Protein AF-A0A132AB07-F1 (afdb_monomer_lite)

InterPro domains:
  IPR001747 Vitellogenin, N-terminal [PF01347] (127-224)
  IPR015816 Vitellinogen, beta-sheet N-terminal [G3DSA:2.30.230.10] (62-225)
  IPR015819 Lipid transport protein, beta-sheet shell [SSF56968] (62-224)
  IPR050733 Vitellogenin/Apolipophorin [PTHR23345] (61-225)

Structure (mmCIF, N/CA/C/O backbone):
data_AF-A0A132AB07-F1
#
_entry.id   AF-A0A132AB07-F1
#
loop_
_atom_site.group_PDB
_atom_site.id
_atom_site.type_symbol
_atom_site.label_atom_id
_atom_site.label_alt_id
_atom_site.label_comp_id
_atom_site.label_asym_id
_atom_site.label_entity_id
_atom_site.label_seq_id
_atom_site.pdbx_PDB_ins_code
_atom_site.Cartn_x
_atom_site.Cartn_y
_atom_site.Cartn_z
_atom_site.occupancy
_atom_site.B_iso_or_equiv
_atom_site.auth_seq_id
_atom_site.auth_comp_id
_atom_site.auth_asym_id
_atom_site.auth_atom_id
_atom_site.pdbx_PDB_model_num
ATOM 1 N N . MET A 1 1 ? 12.323 -1.973 19.656 1.00 22.64 1 MET A N 1
ATOM 2 C CA . MET A 1 1 ? 12.468 -1.991 18.184 1.00 22.64 1 MET A CA 1
ATOM 3 C C . MET A 1 1 ? 11.513 -3.053 17.663 1.00 22.64 1 MET A C 1
ATOM 5 O O . MET A 1 1 ? 11.750 -4.223 17.922 1.00 22.64 1 MET A O 1
ATOM 9 N N . PHE A 1 2 ? 10.390 -2.662 17.060 1.00 22.81 2 PHE A N 1
ATOM 10 C CA . PHE A 1 2 ? 9.360 -3.590 16.581 1.00 22.81 2 PHE A CA 1
ATOM 11 C C . PHE A 1 2 ? 9.013 -3.217 15.139 1.00 22.81 2 PHE A C 1
ATOM 13 O O . PHE A 1 2 ? 8.447 -2.154 14.914 1.00 22.81 2 PHE A O 1
ATOM 20 N N . GLY A 1 3 ? 9.398 -4.074 14.192 1.00 23.81 3 GLY A N 1
ATOM 21 C CA . GLY A 1 3 ? 9.045 -3.947 12.780 1.00 23.81 3 GLY A CA 1
ATOM 22 C C . GLY A 1 3 ? 7.839 -4.822 12.456 1.00 23.81 3 GLY A C 1
ATOM 23 O O . GLY A 1 3 ? 7.819 -6.011 12.790 1.00 23.81 3 GLY A O 1
ATOM 24 N N . LEU A 1 4 ? 6.827 -4.226 11.831 1.00 29.69 4 LEU A N 1
ATOM 25 C CA . LEU A 1 4 ? 5.719 -4.934 11.205 1.00 29.69 4 LEU A CA 1
ATOM 26 C C . LEU A 1 4 ? 6.213 -5.401 9.826 1.00 29.69 4 LEU A C 1
ATOM 28 O O . LEU A 1 4 ? 6.473 -4.574 8.956 1.00 29.69 4 LEU A O 1
ATOM 32 N N . LYS A 1 5 ? 6.396 -6.712 9.637 1.00 26.36 5 LYS A N 1
ATOM 33 C CA . LYS A 1 5 ? 6.704 -7.300 8.325 1.00 26.36 5 LYS A CA 1
ATOM 34 C C . LYS A 1 5 ? 5.383 -7.572 7.613 1.00 26.36 5 LYS A C 1
ATOM 36 O O . LYS A 1 5 ? 4.633 -8.437 8.054 1.00 26.36 5 LYS A O 1
ATOM 41 N N . VAL A 1 6 ? 5.093 -6.834 6.551 1.00 32.22 6 VAL A N 1
ATOM 42 C CA . VAL A 1 6 ? 3.911 -7.034 5.708 1.00 32.22 6 VAL A CA 1
ATOM 43 C C . VAL A 1 6 ? 4.396 -7.381 4.306 1.00 32.22 6 VAL A C 1
ATOM 45 O O . VAL A 1 6 ? 5.259 -6.713 3.764 1.00 32.22 6 VAL A O 1
ATOM 48 N N . LEU A 1 7 ? 3.915 -8.472 3.725 1.00 33.91 7 LEU A N 1
ATOM 49 C CA . LEU A 1 7 ? 4.424 -9.011 2.463 1.00 33.91 7 LEU A CA 1
ATOM 50 C C . LEU A 1 7 ? 3.512 -8.579 1.304 1.00 33.91 7 LEU A C 1
ATOM 52 O O . LEU A 1 7 ? 2.349 -8.970 1.289 1.00 33.91 7 LEU A O 1
ATOM 56 N N . PHE A 1 8 ? 4.025 -7.809 0.337 1.00 33.97 8 PHE A N 1
ATOM 57 C CA . PHE A 1 8 ? 3.335 -7.519 -0.931 1.00 33.97 8 PHE A CA 1
ATOM 58 C C . PHE A 1 8 ? 4.296 -7.636 -2.115 1.00 33.97 8 PHE A C 1
ATOM 60 O O . PHE A 1 8 ? 5.448 -7.220 -2.025 1.00 33.97 8 PHE A O 1
ATOM 67 N N . VAL A 1 9 ? 3.800 -8.192 -3.223 1.00 31.23 9 VAL A N 1
ATOM 68 C CA . VAL A 1 9 ? 4.542 -8.460 -4.468 1.00 31.23 9 VAL A CA 1
ATOM 69 C C . VAL A 1 9 ? 3.889 -7.702 -5.631 1.00 31.23 9 VAL A C 1
ATOM 71 O O . VAL A 1 9 ? 2.671 -7.529 -5.646 1.00 31.23 9 VAL A O 1
ATOM 74 N N . LEU A 1 10 ? 4.700 -7.253 -6.595 1.00 36.25 10 LEU A N 1
ATOM 75 C CA . LEU A 1 10 ? 4.321 -6.542 -7.827 1.00 36.25 10 LEU A CA 1
ATOM 76 C C . LEU A 1 10 ? 4.510 -7.440 -9.085 1.00 36.25 10 LEU A C 1
ATOM 78 O O . LEU A 1 10 ? 5.564 -8.046 -9.234 1.00 36.25 10 LEU A O 1
ATOM 82 N N . PHE A 1 11 ? 3.462 -7.480 -9.934 1.00 30.84 11 PHE A N 1
ATOM 83 C CA . PHE A 1 11 ? 3.249 -7.829 -11.375 1.00 30.84 11 PHE A CA 1
ATOM 84 C C . PHE A 1 11 ? 4.411 -8.225 -12.345 1.00 30.84 11 PHE A C 1
ATOM 86 O O . PHE A 1 11 ? 5.514 -7.713 -12.197 1.00 30.84 11 PHE A O 1
ATOM 93 N N . PRO A 1 12 ? 4.113 -8.843 -13.528 1.00 40.22 12 PRO A N 1
ATOM 94 C CA . PRO A 1 12 ? 3.620 -10.201 -13.817 1.00 40.22 12 PRO A CA 1
ATOM 95 C C . PRO A 1 12 ? 4.685 -11.091 -14.535 1.00 40.22 12 PRO A C 1
ATOM 97 O O . PRO A 1 12 ? 5.703 -10.605 -15.013 1.00 40.22 12 PRO A O 1
ATOM 100 N N . LEU A 1 13 ? 4.392 -12.393 -14.704 1.00 26.64 13 LEU A N 1
ATOM 101 C CA . LEU A 1 13 ? 5.094 -13.357 -15.590 1.00 26.64 13 LEU A CA 1
ATOM 102 C C . LEU A 1 13 ? 6.511 -13.830 -15.189 1.00 26.64 13 LEU A C 1
ATOM 104 O O . LEU A 1 13 ? 7.402 -13.935 -16.021 1.00 26.64 13 LEU A O 1
ATOM 108 N N . ALA A 1 14 ? 6.695 -14.263 -13.947 1.00 23.44 14 ALA A N 1
ATOM 109 C CA . ALA A 1 14 ? 7.571 -15.391 -13.606 1.00 23.44 14 ALA A CA 1
ATOM 110 C C . ALA A 1 14 ? 7.243 -15.840 -12.178 1.00 23.44 14 ALA A C 1
ATOM 112 O O . ALA A 1 14 ? 6.692 -15.062 -11.402 1.00 23.44 14 ALA A O 1
ATOM 113 N N . LEU A 1 15 ? 7.550 -17.090 -11.827 1.00 26.33 15 LEU A N 1
ATOM 114 C CA . LEU A 1 15 ? 7.516 -17.583 -10.447 1.00 26.33 15 LEU A CA 1
ATOM 115 C C . LEU A 1 15 ? 8.505 -16.763 -9.598 1.00 26.33 15 LEU A C 1
ATOM 117 O O . LEU A 1 15 ? 9.675 -17.113 -9.482 1.00 26.33 15 LEU A O 1
ATOM 121 N N . VAL A 1 16 ? 8.032 -15.647 -9.051 1.00 27.64 16 VAL A N 1
ATOM 122 C CA . VAL A 1 16 ? 8.798 -14.725 -8.215 1.00 27.64 16 VAL A CA 1
ATOM 123 C C . VAL A 1 16 ? 8.455 -15.002 -6.756 1.00 27.64 16 VAL A C 1
ATOM 125 O O . VAL A 1 16 ? 7.322 -14.820 -6.316 1.00 27.64 16 VAL A O 1
ATOM 128 N N . SER A 1 17 ? 9.452 -15.472 -6.014 1.00 29.14 17 SER A N 1
ATOM 129 C CA . SER A 1 17 ? 9.466 -15.496 -4.553 1.00 29.14 17 SER A CA 1
ATOM 130 C C . SER A 1 17 ? 10.105 -14.190 -4.095 1.00 29.14 17 SER A C 1
ATOM 132 O O . SER A 1 17 ? 11.229 -13.930 -4.506 1.00 29.14 17 SER A O 1
ATOM 134 N N . SER A 1 18 ? 9.447 -13.391 -3.253 1.00 33.22 18 SER A N 1
ATOM 135 C CA . SER A 1 18 ? 10.041 -12.161 -2.711 1.00 33.22 18 SER A CA 1
ATOM 136 C C . SER A 1 18 ? 9.820 -12.011 -1.204 1.00 33.22 18 SER A C 1
ATOM 138 O O . SER A 1 18 ? 8.840 -12.506 -0.644 1.00 33.22 18 SER A O 1
ATOM 140 N N . GLU A 1 19 ? 10.763 -11.336 -0.543 1.00 31.31 19 GLU A N 1
ATOM 141 C CA . GLU A 1 19 ? 10.770 -11.045 0.891 1.00 31.31 19 GLU A CA 1
ATOM 142 C C . GLU A 1 19 ? 10.367 -9.575 1.173 1.00 31.31 19 GLU A C 1
ATOM 144 O O . GLU A 1 19 ? 11.088 -8.651 0.834 1.00 31.31 19 GLU A O 1
ATOM 149 N N . GLY A 1 20 ? 9.211 -9.382 1.828 1.00 35.38 20 GLY A N 1
ATOM 150 C CA . GLY A 1 20 ? 8.868 -8.347 2.831 1.00 35.38 20 GLY A CA 1
ATOM 151 C C . GLY A 1 20 ? 8.936 -6.833 2.523 1.00 35.38 20 GLY A C 1
ATOM 152 O O . GLY A 1 20 ? 10.008 -6.258 2.414 1.00 35.38 20 GLY A O 1
ATOM 153 N N . LEU A 1 21 ? 7.794 -6.137 2.651 1.00 34.84 21 LEU A N 1
ATOM 154 C CA . LEU A 1 21 ? 7.729 -4.719 3.047 1.00 34.84 21 LEU A CA 1
ATOM 155 C C . LEU A 1 21 ? 7.827 -4.625 4.583 1.00 34.84 21 LEU A C 1
ATOM 157 O O . LEU A 1 21 ? 7.132 -5.329 5.319 1.00 34.84 21 LEU A O 1
ATOM 161 N N . ILE A 1 22 ? 8.686 -3.753 5.108 1.00 39.03 22 ILE A N 1
ATOM 162 C CA . ILE A 1 22 ? 8.812 -3.526 6.555 1.00 39.03 22 ILE A CA 1
ATOM 163 C C . ILE A 1 22 ? 8.253 -2.146 6.872 1.00 39.03 22 ILE A C 1
ATOM 165 O O . ILE A 1 22 ? 8.812 -1.153 6.429 1.00 39.03 22 ILE A O 1
ATOM 169 N N . PHE A 1 23 ? 7.183 -2.084 7.666 1.00 36.34 23 PHE A N 1
ATOM 170 C CA . PHE A 1 23 ? 6.640 -0.832 8.186 1.00 36.34 23 PHE A CA 1
ATOM 171 C C . PHE A 1 23 ? 7.175 -0.602 9.601 1.00 36.34 23 PHE A C 1
ATOM 173 O O . PHE A 1 23 ? 6.776 -1.282 10.554 1.00 36.34 23 PHE A O 1
ATOM 180 N N . ASN A 1 24 ? 8.060 0.382 9.753 1.00 41.12 24 ASN A N 1
ATOM 181 C CA . ASN A 1 24 ? 8.414 0.926 11.062 1.00 41.12 24 ASN A CA 1
ATOM 182 C C . ASN A 1 24 ? 7.556 2.163 11.320 1.00 41.12 24 ASN A C 1
ATOM 184 O O . ASN A 1 24 ? 7.612 3.139 10.576 1.00 41.12 24 ASN A O 1
ATOM 188 N N . HIS A 1 25 ? 6.712 2.098 12.348 1.00 40.03 25 HIS A N 1
ATOM 189 C CA . HIS A 1 25 ? 5.763 3.160 12.652 1.00 40.03 25 HIS A CA 1
ATOM 190 C C . HIS A 1 25 ? 6.377 4.204 13.586 1.00 40.03 25 HIS A C 1
ATOM 192 O O . HIS A 1 25 ? 6.660 3.906 14.750 1.00 40.03 25 HIS A O 1
ATOM 198 N N . HIS A 1 26 ? 6.497 5.444 13.111 1.00 45.44 26 HIS A N 1
ATOM 199 C CA . HIS A 1 26 ? 6.846 6.590 13.944 1.00 45.44 26 HIS A CA 1
ATOM 200 C C . HIS A 1 26 ? 5.741 7.648 13.891 1.00 45.44 26 HIS A C 1
ATOM 202 O O . HIS A 1 26 ? 5.404 8.195 12.841 1.00 45.44 26 HIS A O 1
ATOM 208 N N . LYS A 1 27 ? 5.164 7.945 15.059 1.00 43.84 27 LYS A N 1
ATOM 209 C CA . LYS A 1 27 ? 4.165 9.001 15.220 1.00 43.84 27 LYS A CA 1
ATOM 210 C C . LYS A 1 27 ? 4.882 10.316 15.501 1.00 43.84 27 LYS A C 1
ATOM 212 O O . LYS A 1 27 ? 5.515 10.457 16.545 1.00 43.84 27 LYS A O 1
ATOM 217 N N . ILE A 1 28 ? 4.778 11.273 14.582 1.00 53.84 28 ILE A N 1
ATOM 218 C CA . ILE A 1 28 ? 5.381 12.598 14.732 1.00 53.84 28 ILE A CA 1
ATOM 219 C C . ILE A 1 28 ? 4.256 13.622 14.870 1.00 53.84 28 ILE A C 1
ATOM 221 O O . ILE A 1 28 ? 3.369 13.708 14.023 1.00 53.84 28 ILE A O 1
ATOM 225 N N . ASN A 1 29 ? 4.287 14.398 15.953 1.00 41.66 29 ASN A N 1
ATOM 226 C CA . ASN A 1 29 ? 3.353 15.496 16.165 1.00 41.66 29 ASN A CA 1
ATOM 227 C C . ASN A 1 29 ? 3.966 16.763 15.552 1.00 41.66 29 ASN A C 1
ATOM 229 O O . ASN A 1 29 ? 4.829 17.397 16.157 1.00 41.66 29 ASN A O 1
ATOM 233 N N . GLN A 1 30 ? 3.596 17.079 14.313 1.00 45.16 30 GLN A N 1
ATOM 234 C CA . GLN A 1 30 ? 4.032 18.294 13.626 1.00 45.16 30 GLN A CA 1
ATOM 235 C C . GLN A 1 30 ? 2.809 19.157 13.325 1.00 45.16 30 GLN A C 1
ATOM 237 O O . GLN A 1 30 ? 1.970 18.792 12.507 1.00 45.16 30 GLN A O 1
ATOM 242 N N . ASN A 1 31 ? 2.733 20.319 13.975 1.00 37.41 31 ASN A N 1
ATOM 243 C CA . ASN A 1 31 ? 1.815 21.386 13.592 1.00 37.41 31 ASN A CA 1
ATOM 244 C C . ASN A 1 31 ? 2.322 21.985 12.271 1.00 37.41 31 ASN A C 1
ATOM 246 O O . ASN A 1 31 ? 3.274 22.767 12.281 1.00 37.41 31 ASN A O 1
ATOM 250 N N . GLN A 1 32 ? 1.740 21.588 11.138 1.00 38.59 32 GLN A N 1
ATOM 251 C CA . GLN A 1 32 ? 2.032 22.189 9.833 1.00 38.59 32 GLN A CA 1
ATOM 252 C C . GLN A 1 32 ? 0.925 23.167 9.406 1.00 38.59 32 GLN A C 1
ATOM 254 O O . GLN A 1 32 ? -0.243 22.937 9.720 1.00 38.59 32 GLN A O 1
ATOM 259 N N . PRO A 1 33 ? 1.278 24.254 8.692 1.00 34.41 33 PRO A N 1
ATOM 260 C CA . PRO A 1 33 ? 0.322 25.240 8.209 1.00 34.41 33 PRO A CA 1
ATOM 261 C C . PRO A 1 33 ? -0.541 24.671 7.077 1.00 34.41 33 PRO A C 1
ATOM 263 O O . PRO A 1 33 ? -0.060 23.929 6.219 1.00 34.41 33 PRO A O 1
ATOM 266 N N . GLU A 1 34 ? -1.816 25.055 7.084 1.00 36.47 34 GLU A N 1
ATOM 267 C CA . GLU A 1 34 ? -2.836 24.672 6.110 1.00 36.47 34 GLU A CA 1
ATOM 268 C C . GLU A 1 34 ? -2.405 25.042 4.682 1.00 36.47 34 GLU A C 1
ATOM 270 O O . GLU A 1 34 ? -2.439 26.205 4.270 1.00 36.47 34 GLU A O 1
ATOM 275 N N . ALA A 1 35 ? -2.009 24.044 3.891 1.00 36.44 35 ALA A N 1
ATOM 276 C CA . ALA A 1 35 ? -1.989 24.198 2.446 1.00 36.44 35 ALA A CA 1
ATOM 277 C C . ALA A 1 35 ? -3.442 24.361 1.980 1.00 36.44 35 ALA A C 1
ATOM 279 O O . ALA A 1 35 ? -4.306 23.570 2.356 1.00 36.44 35 ALA A O 1
ATOM 280 N N . ARG A 1 36 ? -3.720 25.391 1.169 1.00 35.28 36 ARG A N 1
ATOM 281 C CA . ARG A 1 36 ? -5.007 25.551 0.479 1.00 35.28 36 ARG A CA 1
ATOM 282 C C . ARG A 1 36 ? -5.207 24.371 -0.468 1.00 35.28 36 ARG A C 1
ATOM 284 O O . ARG A 1 36 ? -4.786 24.400 -1.619 1.00 35.28 36 ARG A O 1
ATOM 291 N N . THR A 1 37 ? -5.840 23.335 0.052 1.00 39.19 37 THR A N 1
ATOM 292 C CA . THR A 1 37 ? -6.334 22.186 -0.688 1.00 39.19 37 THR A CA 1
ATOM 293 C C . THR A 1 37 ? -7.508 22.677 -1.530 1.00 39.19 37 THR A C 1
ATOM 295 O O . THR A 1 37 ? -8.568 23.008 -0.993 1.00 39.19 37 THR A O 1
ATOM 298 N N . GLU A 1 38 ? -7.326 22.786 -2.850 1.00 40.25 38 GLU A N 1
ATOM 299 C CA . GLU A 1 38 ? -8.470 22.776 -3.766 1.00 40.25 38 GLU A CA 1
ATOM 300 C C . GLU A 1 38 ? -9.342 21.584 -3.371 1.00 40.25 38 GLU A C 1
ATOM 302 O O . GLU A 1 38 ? -8.817 20.510 -3.100 1.00 40.25 38 GLU A O 1
ATOM 307 N N . ARG A 1 39 ? -10.645 21.803 -3.184 1.00 39.28 39 ARG A N 1
ATOM 308 C CA . ARG A 1 39 ? -11.551 20.848 -2.533 1.00 39.28 39 ARG A CA 1
ATOM 309 C C . ARG A 1 39 ? -11.623 19.530 -3.317 1.00 39.28 39 ARG A C 1
ATOM 311 O O . ARG A 1 39 ? -12.506 19.350 -4.149 1.00 39.28 39 ARG A O 1
ATOM 318 N N . PHE A 1 40 ? -10.715 18.609 -3.017 1.00 46.41 40 PHE A N 1
ATOM 319 C CA . PHE A 1 40 ? -10.815 17.200 -3.359 1.00 46.41 40 PHE A CA 1
ATOM 320 C C . PHE A 1 40 ? -11.878 16.626 -2.440 1.00 46.41 40 PHE A C 1
ATOM 322 O O . PHE A 1 40 ? -11.729 16.644 -1.223 1.00 46.41 40 PHE A O 1
ATOM 329 N N . ILE A 1 41 ? -13.008 16.252 -3.017 1.00 46.41 41 ILE A N 1
ATOM 330 C CA . ILE A 1 41 ? -14.115 15.696 -2.263 1.00 46.41 41 ILE A CA 1
ATOM 331 C C . ILE A 1 41 ? -14.444 14.351 -2.911 1.00 46.41 41 ILE A C 1
ATOM 333 O O . ILE A 1 41 ? -15.202 14.289 -3.879 1.00 46.41 41 ILE A O 1
ATOM 337 N N . LEU A 1 42 ? -13.904 13.267 -2.354 1.00 54.03 42 LEU A N 1
ATOM 338 C CA . LEU A 1 42 ? -14.372 11.892 -2.551 1.00 54.03 42 LEU A CA 1
ATOM 339 C C . LEU A 1 42 ? -15.654 11.681 -1.704 1.00 54.03 42 LEU A C 1
ATOM 341 O O . LEU A 1 42 ? -15.802 10.697 -0.985 1.00 54.03 42 LEU A O 1
ATOM 345 N N . SER A 1 43 ? -16.620 12.616 -1.724 1.00 44.91 43 SER A N 1
ATOM 346 C CA . SER A 1 43 ? -17.779 12.567 -0.800 1.00 44.91 43 SER A CA 1
ATOM 347 C C . SER A 1 43 ? -18.902 11.641 -1.227 1.00 44.91 43 SER A C 1
ATOM 349 O O . SER A 1 43 ? -19.865 11.486 -0.477 1.00 44.91 43 SER A O 1
ATOM 351 N N . LYS A 1 44 ? -18.853 11.020 -2.408 1.00 49.75 44 LYS A N 1
ATOM 352 C CA . LYS A 1 44 ? -20.022 10.249 -2.851 1.00 49.75 44 LYS A CA 1
ATOM 353 C C . LYS A 1 44 ? -20.210 8.926 -2.109 1.00 49.75 44 LYS A C 1
ATOM 355 O O . LYS A 1 44 ? -21.317 8.397 -2.158 1.00 49.75 44 LYS A O 1
ATOM 360 N N . ARG A 1 45 ? -19.194 8.401 -1.412 1.00 50.50 45 ARG A N 1
ATOM 361 C CA . ARG A 1 45 ? -19.287 7.084 -0.750 1.00 50.50 45 ARG A CA 1
ATOM 362 C C . ARG A 1 45 ? -18.942 7.043 0.733 1.00 50.50 45 ARG A C 1
ATOM 364 O O . ARG A 1 45 ? -19.238 6.034 1.365 1.00 50.50 45 ARG A O 1
ATOM 371 N N . CYS A 1 46 ? -18.420 8.119 1.322 1.00 52.03 46 CYS A N 1
ATOM 372 C CA . CYS A 1 46 ? -18.209 8.155 2.766 1.00 52.03 46 CYS A CA 1
ATOM 373 C C . CYS A 1 46 ? -19.369 8.841 3.486 1.00 52.03 46 CYS A C 1
ATOM 375 O O . CYS A 1 46 ? -19.354 10.042 3.737 1.00 52.03 46 CYS A O 1
ATOM 377 N N . GLN A 1 47 ? -20.406 8.068 3.808 1.00 52.78 47 GLN A N 1
ATOM 378 C CA . GLN A 1 47 ? -21.364 8.503 4.818 1.00 52.78 47 GLN A CA 1
ATOM 379 C C . GLN A 1 47 ? -20.726 8.313 6.197 1.00 52.78 47 GLN A C 1
ATOM 381 O O . GLN A 1 47 ? -20.200 7.231 6.499 1.00 52.78 47 GLN A O 1
ATOM 386 N N . ASN A 1 48 ? -20.773 9.370 7.012 1.00 48.78 48 ASN A N 1
ATOM 387 C CA . ASN A 1 48 ? -20.501 9.300 8.443 1.00 48.78 48 ASN A CA 1
ATOM 388 C C . ASN A 1 48 ? -21.488 8.293 9.034 1.00 48.78 48 ASN A C 1
ATOM 390 O O . ASN A 1 48 ? -22.669 8.590 9.193 1.00 48.78 48 ASN A O 1
ATOM 394 N N . GLY A 1 49 ? -21.018 7.074 9.275 1.00 49.97 49 GLY A N 1
ATOM 395 C CA . GLY A 1 49 ? -21.737 6.171 10.152 1.00 49.97 49 GLY A CA 1
ATOM 396 C C . GLY A 1 49 ? -21.433 6.642 11.560 1.00 49.97 49 GLY A C 1
ATOM 397 O O . GLY A 1 49 ? -20.266 6.637 11.943 1.00 49.97 49 GLY A O 1
ATOM 398 N N . ASP A 1 50 ? -22.452 7.063 12.302 1.00 46.62 50 ASP A N 1
ATOM 399 C CA . ASP A 1 50 ? -22.386 7.151 13.760 1.00 46.62 50 ASP A CA 1
ATOM 400 C C . ASP A 1 50 ? -22.210 5.724 14.304 1.00 46.62 50 ASP A C 1
ATOM 402 O O . ASP A 1 50 ? -23.167 5.070 14.720 1.00 46.62 50 ASP A O 1
ATOM 406 N N . SER A 1 51 ? -20.998 5.174 14.233 1.00 49.22 51 SER A N 1
ATOM 407 C CA . SER A 1 51 ? -20.695 3.883 14.843 1.00 49.22 51 SER A CA 1
ATOM 408 C C . SER A 1 51 ? -20.385 4.120 16.313 1.00 49.22 51 SER A C 1
ATOM 410 O O . SER A 1 51 ? -19.244 4.311 16.728 1.00 49.22 51 SER A O 1
ATOM 412 N N . ASN A 1 52 ? -21.452 4.107 17.101 1.00 44.22 52 ASN A N 1
ATOM 413 C CA . ASN A 1 52 ? -21.441 4.065 18.556 1.00 44.22 52 ASN A CA 1
ATOM 414 C C . ASN A 1 52 ? -21.014 2.669 19.072 1.00 44.22 52 ASN A C 1
ATOM 416 O O . ASN A 1 52 ? -21.607 2.152 20.015 1.00 44.22 52 ASN A O 1
ATOM 420 N N . ASP A 1 53 ? -20.045 2.023 18.413 1.00 46.53 53 ASP A N 1
ATOM 421 C CA . ASP A 1 53 ? -19.722 0.613 18.630 1.00 46.53 53 ASP A CA 1
ATOM 422 C C . ASP A 1 53 ? -18.358 0.452 19.310 1.00 46.53 53 ASP A C 1
ATOM 424 O O . ASP A 1 53 ? -17.290 0.657 18.736 1.00 46.53 53 ASP A O 1
ATOM 428 N N . ASP A 1 54 ? -18.424 0.034 20.572 1.00 46.94 54 ASP A N 1
ATOM 429 C CA . ASP A 1 54 ? -17.326 -0.292 21.493 1.00 46.94 54 ASP A CA 1
ATOM 430 C C . ASP A 1 54 ? -16.546 -1.567 21.076 1.00 46.94 54 ASP A C 1
ATOM 432 O O . ASP A 1 54 ? -15.769 -2.160 21.837 1.00 46.94 54 ASP A O 1
ATOM 436 N N . ALA A 1 55 ? -16.750 -2.039 19.845 1.00 47.78 55 ALA A N 1
ATOM 437 C CA . ALA A 1 55 ? -16.123 -3.227 19.296 1.00 47.78 55 ALA A CA 1
ATOM 438 C C . ALA A 1 55 ? -14.685 -2.910 18.869 1.00 47.78 55 ALA A C 1
ATOM 440 O O . ALA A 1 55 ? -14.439 -2.647 17.703 1.00 47.78 55 ALA A O 1
ATOM 441 N N . ARG A 1 56 ? -13.741 -2.938 19.826 1.00 54.75 56 ARG A N 1
ATOM 442 C CA . ARG A 1 56 ? -12.261 -2.874 19.687 1.00 54.75 56 ARG A CA 1
ATOM 443 C C . ARG A 1 56 ? -11.721 -2.955 18.250 1.00 54.75 56 ARG A C 1
ATOM 445 O O . ARG A 1 56 ? -11.146 -3.969 17.867 1.00 54.75 56 ARG A O 1
ATOM 452 N N . GLU A 1 57 ? -11.858 -1.897 17.469 1.00 59.12 57 GLU A N 1
ATOM 453 C CA . GLU A 1 57 ? -11.516 -1.918 16.049 1.00 59.12 57 GLU A CA 1
ATOM 454 C C . GLU A 1 57 ? -10.030 -2.244 15.830 1.00 59.12 57 GLU A C 1
ATOM 456 O O . GLU A 1 57 ? -9.144 -1.625 16.420 1.00 59.12 57 GLU A O 1
ATOM 461 N N . ARG A 1 58 ? -9.751 -3.259 15.001 1.00 71.31 58 ARG A N 1
ATOM 462 C CA . ARG A 1 58 ? -8.396 -3.782 14.730 1.00 71.31 58 ARG A CA 1
ATOM 463 C C . ARG A 1 58 ? -7.924 -3.420 13.324 1.00 71.31 58 ARG A C 1
ATOM 465 O O . ARG A 1 58 ? -7.473 -4.281 12.576 1.00 71.31 58 ARG A O 1
ATOM 472 N N . TYR A 1 59 ? -8.033 -2.146 12.978 1.00 77.06 59 TYR A N 1
ATOM 473 C CA . TYR A 1 59 ? -7.520 -1.590 11.729 1.00 77.06 59 TYR A CA 1
ATOM 474 C C . TYR A 1 59 ? -6.746 -0.293 12.001 1.00 77.06 59 TYR A C 1
ATOM 476 O O . TYR A 1 59 ? -6.795 0.266 13.100 1.00 77.06 59 TYR A O 1
ATOM 484 N N . ILE A 1 60 ? -5.987 0.187 11.011 1.00 81.75 60 ILE A N 1
ATOM 485 C CA . ILE A 1 60 ? -5.202 1.420 11.159 1.00 81.75 60 ILE A CA 1
ATOM 486 C C . ILE A 1 60 ? -6.168 2.603 11.211 1.00 81.75 60 ILE A C 1
ATOM 488 O O . ILE A 1 60 ? -6.878 2.845 10.242 1.00 81.75 60 ILE A O 1
ATOM 492 N N . ARG A 1 61 ? -6.195 3.349 12.319 1.00 84.88 61 ARG A N 1
ATOM 493 C CA . ARG A 1 61 ? -7.002 4.569 12.445 1.00 84.88 61 ARG A CA 1
ATOM 494 C C . ARG A 1 61 ? -6.156 5.810 12.179 1.00 84.88 61 ARG A C 1
ATOM 496 O O . ARG A 1 61 ? -5.143 6.055 12.843 1.00 84.88 61 ARG A O 1
ATOM 503 N N . PHE A 1 62 ? -6.631 6.619 11.244 1.00 87.56 62 PHE A N 1
ATOM 504 C CA . PHE A 1 62 ? -6.038 7.889 10.864 1.00 87.56 62 PHE A CA 1
ATOM 505 C C . PHE A 1 62 ? -6.785 9.035 11.550 1.00 87.56 62 PHE A C 1
ATOM 507 O O . PHE A 1 62 ? -7.991 9.180 11.400 1.00 87.56 62 PHE A O 1
ATOM 514 N N . SER A 1 63 ? -6.074 9.843 12.334 1.00 87.94 63 SER A N 1
ATOM 515 C CA . SER A 1 63 ? -6.648 10.993 13.042 1.00 87.94 63 SER A CA 1
ATOM 516 C C . SER A 1 63 ? -6.213 12.298 12.385 1.00 87.94 63 SER A C 1
ATOM 518 O O . SER A 1 63 ? -5.034 12.463 12.080 1.00 87.94 63 SER A O 1
ATOM 520 N N . SER A 1 64 ? -7.149 13.234 12.211 1.00 86.31 64 SER A N 1
ATOM 521 C CA . SER A 1 64 ? -6.965 14.496 11.467 1.00 86.31 64 SER A CA 1
ATOM 522 C C . SER A 1 64 ? -5.796 15.368 11.937 1.00 86.31 64 SER A C 1
ATOM 524 O O . SER A 1 64 ? -5.327 16.215 11.190 1.00 86.31 64 SER A O 1
ATOM 526 N N . ASN A 1 65 ? -5.304 15.157 13.160 1.00 88.25 65 ASN A N 1
ATOM 527 C CA . ASN A 1 65 ? -4.266 15.986 13.777 1.00 88.25 65 ASN A CA 1
ATOM 528 C C . ASN A 1 65 ? -2.877 15.331 13.757 1.00 88.25 65 ASN A C 1
ATOM 530 O O . ASN A 1 65 ? -1.976 15.787 14.455 1.00 88.25 65 ASN A O 1
ATOM 534 N N . HIS A 1 66 ? -2.698 14.236 13.015 1.00 89.69 66 HIS A N 1
ATOM 535 C CA . HIS A 1 66 ? -1.427 13.521 12.970 1.00 89.69 66 HIS A CA 1
ATOM 536 C C . HIS A 1 66 ? -0.998 13.238 11.540 1.00 89.69 66 HIS A C 1
ATOM 538 O O . HIS A 1 66 ? -1.798 12.833 10.702 1.00 89.69 66 HIS A O 1
ATOM 544 N N . THR A 1 67 ? 0.302 13.381 11.297 1.00 93.31 67 THR A N 1
ATOM 545 C CA . THR A 1 67 ? 0.950 12.786 10.131 1.00 93.31 67 THR A CA 1
ATOM 546 C C . THR A 1 67 ? 1.659 11.518 10.572 1.00 93.31 67 THR A C 1
ATOM 548 O O . THR A 1 67 ? 2.365 11.489 11.584 1.00 93.31 67 THR A O 1
ATOM 551 N N . TYR A 1 68 ? 1.451 10.457 9.810 1.00 92.69 68 TYR A N 1
ATOM 552 C CA . TYR A 1 68 ? 2.023 9.151 10.069 1.00 92.69 68 TYR A CA 1
ATOM 553 C C . TYR A 1 68 ? 3.165 8.928 9.090 1.00 92.69 68 TYR A C 1
ATOM 555 O O . TYR A 1 68 ? 2.982 9.092 7.886 1.00 92.69 68 TYR A O 1
ATOM 563 N N . VAL A 1 69 ? 4.343 8.588 9.605 1.00 93.62 69 VAL A N 1
ATOM 564 C CA . VAL A 1 69 ? 5.532 8.358 8.785 1.00 93.62 69 VAL A CA 1
ATOM 565 C C . VAL A 1 69 ? 5.945 6.905 8.938 1.00 93.62 69 VAL A C 1
ATOM 567 O O . VAL A 1 69 ? 6.083 6.407 10.059 1.00 93.62 69 VAL A O 1
ATOM 570 N N . TYR A 1 70 ? 6.115 6.240 7.802 1.00 90.38 70 TYR A N 1
ATOM 571 C CA . TYR A 1 70 ? 6.569 4.864 7.729 1.00 90.38 70 TYR A CA 1
ATOM 572 C C . TYR A 1 70 ? 7.815 4.795 6.869 1.00 90.38 70 TYR A C 1
ATOM 574 O O . TYR A 1 70 ? 7.804 5.278 5.736 1.00 90.38 70 TYR A O 1
ATOM 582 N N . ASP A 1 71 ? 8.862 4.161 7.382 1.00 90.31 71 ASP A N 1
ATOM 583 C CA . ASP A 1 71 ? 9.945 3.708 6.516 1.00 90.31 71 ASP A CA 1
ATOM 584 C C . ASP A 1 71 ? 9.392 2.603 5.613 1.00 90.31 71 ASP A C 1
ATOM 586 O O . ASP A 1 71 ? 8.656 1.730 6.082 1.00 90.31 71 ASP A O 1
ATOM 590 N N . VAL A 1 72 ? 9.700 2.676 4.322 1.00 89.12 72 VAL A N 1
ATOM 591 C CA . VAL A 1 72 ? 9.262 1.704 3.321 1.00 89.12 72 VAL A CA 1
ATOM 592 C C . VAL A 1 72 ? 10.450 1.234 2.499 1.00 89.12 72 VAL A C 1
ATOM 594 O O . VAL A 1 72 ? 11.306 2.028 2.109 1.00 89.12 72 VAL A O 1
ATOM 597 N N . GLN A 1 73 ? 10.461 -0.064 2.220 1.00 90.12 73 GLN A N 1
ATOM 598 C CA . GLN A 1 73 ? 11.358 -0.708 1.274 1.00 90.12 73 GLN A CA 1
ATOM 599 C C . GLN A 1 73 ? 10.502 -1.510 0.300 1.00 90.12 73 GLN A C 1
ATOM 601 O O . GLN A 1 73 ? 9.719 -2.360 0.718 1.00 90.12 73 GLN A O 1
ATOM 606 N N . ILE A 1 74 ? 10.628 -1.213 -0.988 1.00 86.69 74 ILE A N 1
ATOM 607 C CA . ILE A 1 74 ? 9.930 -1.902 -2.071 1.00 86.69 74 ILE A CA 1
ATOM 608 C C . ILE A 1 74 ? 11.001 -2.491 -2.969 1.00 86.69 74 ILE A C 1
ATOM 610 O O . ILE A 1 74 ? 11.731 -1.745 -3.613 1.00 86.69 74 ILE A O 1
ATOM 614 N N . SER A 1 75 ? 11.095 -3.812 -3.014 1.00 85.38 75 SER A N 1
ATOM 615 C CA . SER A 1 75 ? 12.002 -4.521 -3.908 1.00 85.38 75 SER A CA 1
ATOM 616 C C . SER A 1 75 ? 11.220 -5.336 -4.932 1.00 85.38 75 SER A C 1
ATOM 618 O O . SER A 1 75 ? 10.114 -5.822 -4.682 1.00 85.38 75 SER A O 1
ATOM 620 N N . ASN A 1 76 ? 11.802 -5.471 -6.117 1.00 78.25 76 ASN A N 1
ATOM 621 C CA . ASN A 1 76 ? 11.383 -6.435 -7.116 1.00 78.25 76 ASN A CA 1
ATOM 622 C C . ASN A 1 76 ? 12.571 -7.337 -7.442 1.00 78.25 76 ASN A C 1
ATOM 624 O O . ASN A 1 76 ? 13.651 -6.857 -7.793 1.00 78.25 76 ASN A O 1
ATOM 628 N N . GLU A 1 77 ? 12.353 -8.637 -7.305 1.00 79.12 77 GLU A N 1
ATOM 629 C CA . GLU A 1 77 ? 13.345 -9.674 -7.557 1.00 79.12 77 GLU A CA 1
ATOM 630 C C . GLU A 1 77 ? 12.792 -10.617 -8.614 1.00 79.12 77 GLU A C 1
ATOM 632 O O . GLU A 1 77 ? 11.619 -10.982 -8.577 1.00 79.12 77 GLU A O 1
ATOM 637 N N . VAL A 1 78 ? 13.626 -11.011 -9.567 1.00 74.19 78 VAL A N 1
ATOM 638 C CA . VAL A 1 78 ? 13.289 -12.021 -10.561 1.00 74.19 78 VAL A CA 1
ATOM 639 C C . VAL A 1 78 ? 14.202 -13.213 -10.351 1.00 74.19 78 VAL A C 1
ATOM 641 O O . VAL A 1 78 ? 15.422 -13.115 -10.463 1.00 74.19 78 VAL A O 1
ATOM 644 N N . SER A 1 79 ? 13.581 -14.354 -10.063 1.00 76.94 79 SER A N 1
ATOM 645 C CA . SER A 1 79 ? 14.254 -15.642 -9.961 1.00 76.94 79 SER A CA 1
ATOM 646 C C . SER A 1 79 ? 13.884 -16.509 -11.159 1.00 76.94 79 SER A C 1
ATOM 648 O O . SER A 1 79 ? 12.709 -16.783 -11.401 1.00 76.94 79 SER A O 1
ATOM 650 N N . ALA A 1 80 ? 14.881 -16.989 -11.896 1.00 75.94 80 ALA A N 1
ATOM 651 C CA . ALA A 1 80 ? 14.696 -17.940 -12.986 1.00 75.94 80 ALA A CA 1
ATOM 652 C C . ALA A 1 80 ? 15.503 -19.215 -12.731 1.00 75.94 80 ALA A C 1
ATOM 654 O O . ALA A 1 80 ? 16.695 -19.166 -12.422 1.00 75.94 80 ALA A O 1
ATOM 655 N N . ILE A 1 81 ? 14.862 -20.375 -12.897 1.00 77.81 81 ILE A N 1
ATOM 656 C CA . ILE A 1 81 ? 15.546 -21.672 -12.904 1.00 77.81 81 ILE A CA 1
ATOM 657 C C . ILE A 1 81 ? 15.777 -22.066 -14.360 1.00 77.81 81 ILE A C 1
ATOM 659 O O . ILE A 1 81 ? 14.845 -22.406 -15.087 1.00 77.81 81 ILE A O 1
ATOM 663 N N . LEU A 1 82 ? 17.034 -22.031 -14.790 1.00 77.69 82 LEU A N 1
ATOM 664 C CA . LEU A 1 82 ? 17.443 -22.543 -16.088 1.00 77.69 82 LEU A CA 1
ATOM 665 C C . LEU A 1 82 ? 17.757 -24.030 -15.956 1.00 77.69 82 LEU A C 1
ATOM 667 O O . LEU A 1 82 ? 18.810 -24.407 -15.438 1.00 77.69 82 LEU A O 1
ATOM 671 N N . ASN A 1 83 ? 16.857 -24.872 -16.461 1.00 74.62 83 ASN A N 1
ATOM 672 C CA . ASN A 1 83 ? 17.107 -26.302 -16.610 1.00 74.62 83 ASN A CA 1
ATOM 673 C C . ASN A 1 83 ? 18.123 -26.516 -17.738 1.00 74.62 83 ASN A C 1
ATOM 675 O O . ASN A 1 83 ? 17.757 -26.644 -18.906 1.00 74.62 83 ASN A O 1
ATOM 679 N N . ARG A 1 84 ? 19.416 -26.518 -17.401 1.00 73.19 84 ARG A N 1
ATOM 680 C CA . ARG A 1 84 ? 20.458 -27.028 -18.297 1.00 73.19 84 ARG A CA 1
ATOM 681 C C . ARG A 1 84 ? 20.593 -28.534 -18.107 1.00 73.19 84 ARG A C 1
ATOM 683 O O . ARG A 1 84 ? 20.377 -29.038 -17.009 1.00 73.19 84 ARG A O 1
ATOM 690 N N . THR A 1 85 ? 20.980 -29.226 -19.176 1.00 74.75 85 THR A N 1
ATOM 691 C CA . THR A 1 85 ? 21.169 -30.687 -19.222 1.00 74.75 85 THR A CA 1
ATOM 692 C C . THR A 1 85 ? 22.101 -31.224 -18.135 1.00 74.75 85 THR A C 1
ATOM 694 O O . THR A 1 85 ? 21.923 -32.361 -17.715 1.00 74.75 85 THR A O 1
ATOM 697 N N . ASP A 1 86 ? 23.027 -30.398 -17.633 1.00 74.38 86 ASP A N 1
ATOM 698 C CA . ASP A 1 86 ? 24.074 -30.844 -16.705 1.00 74.38 86 ASP A CA 1
ATOM 699 C C . ASP A 1 86 ? 23.845 -30.381 -15.254 1.00 74.38 86 ASP A C 1
ATOM 701 O O . ASP A 1 86 ? 24.368 -30.983 -14.320 1.00 74.38 86 ASP A O 1
ATOM 705 N N . SER A 1 87 ? 23.080 -29.304 -15.038 1.00 68.44 87 SER A N 1
ATOM 706 C CA . SER A 1 87 ? 22.615 -28.860 -13.712 1.00 68.44 87 SER A CA 1
ATOM 707 C C . SER A 1 87 ? 21.624 -27.691 -13.824 1.00 68.44 87 SER A C 1
ATOM 709 O O . SER A 1 87 ? 21.825 -26.787 -14.642 1.00 68.44 87 SER A O 1
ATOM 711 N N . PRO A 1 88 ? 20.564 -27.654 -12.997 1.00 76.19 88 PRO A N 1
ATOM 712 C CA . PRO A 1 88 ? 19.705 -26.483 -12.905 1.00 76.19 88 PRO A CA 1
ATOM 713 C C . PRO A 1 88 ? 20.497 -25.302 -12.324 1.00 76.19 88 PRO A C 1
ATOM 715 O O . PRO A 1 88 ? 21.072 -25.401 -11.240 1.00 76.19 88 PRO A O 1
ATOM 718 N N . ARG A 1 89 ? 20.525 -24.172 -13.040 1.00 79.06 89 ARG A N 1
ATOM 719 C CA . ARG A 1 89 ? 21.127 -22.918 -12.562 1.00 79.06 89 ARG A CA 1
ATOM 720 C C . ARG A 1 89 ? 20.023 -21.951 -12.158 1.00 79.06 89 ARG A C 1
ATOM 722 O O . ARG A 1 89 ? 19.183 -21.610 -12.986 1.00 79.06 89 ARG A O 1
ATOM 729 N N . ARG A 1 90 ? 20.063 -21.480 -10.912 1.00 77.94 90 ARG A N 1
ATOM 730 C CA . ARG A 1 90 ? 19.227 -20.373 -10.437 1.00 77.94 90 ARG A CA 1
ATOM 731 C C . ARG A 1 90 ? 19.898 -19.043 -10.795 1.00 77.94 90 ARG A C 1
ATOM 733 O O . ARG A 1 90 ? 21.098 -18.883 -10.570 1.00 77.94 90 ARG A O 1
ATOM 740 N N . ILE A 1 91 ? 19.146 -18.138 -11.408 1.00 74.12 91 ILE A N 1
ATOM 741 C CA . ILE A 1 91 ? 19.516 -16.738 -11.622 1.00 74.12 91 ILE A CA 1
ATOM 742 C C . ILE A 1 91 ? 18.575 -15.925 -10.747 1.00 74.12 91 ILE A C 1
ATOM 744 O O . ILE A 1 91 ? 17.368 -16.016 -10.940 1.00 74.12 91 ILE A O 1
ATOM 748 N N . ASP A 1 92 ? 19.133 -15.186 -9.795 1.00 75.75 92 ASP A N 1
ATOM 749 C CA . ASP A 1 92 ? 18.400 -14.251 -8.948 1.00 75.75 92 ASP A CA 1
ATOM 750 C C . ASP A 1 92 ? 18.901 -12.843 -9.277 1.00 75.75 92 ASP A C 1
ATOM 752 O O . ASP A 1 92 ? 20.083 -12.546 -9.096 1.00 75.75 92 ASP A O 1
ATOM 756 N N . GLU A 1 93 ? 18.018 -12.000 -9.803 1.00 74.75 93 GLU A N 1
ATOM 757 C CA . GLU A 1 93 ? 18.308 -10.606 -10.132 1.00 74.75 93 GLU A CA 1
ATOM 758 C C . GLU A 1 93 ? 17.326 -9.698 -9.389 1.00 74.75 93 GLU A C 1
ATOM 760 O O . GLU A 1 93 ? 16.121 -9.725 -9.637 1.00 74.75 93 GLU A O 1
ATOM 765 N N . THR A 1 94 ? 17.834 -8.873 -8.474 1.00 69.94 94 THR A N 1
ATOM 766 C CA . THR A 1 94 ? 17.065 -7.747 -7.932 1.00 69.94 94 THR A CA 1
ATOM 767 C C . THR A 1 94 ? 17.040 -6.651 -8.989 1.00 69.94 94 THR A C 1
ATOM 769 O O . THR A 1 94 ? 18.083 -6.092 -9.323 1.00 69.94 94 THR A O 1
ATOM 772 N N . LEU A 1 95 ? 15.862 -6.355 -9.537 1.00 77.12 95 LEU A N 1
ATOM 773 C CA . LEU A 1 95 ? 15.723 -5.399 -10.636 1.00 77.12 95 LEU A CA 1
ATOM 774 C C . LEU A 1 95 ? 15.632 -3.960 -10.136 1.00 77.12 95 LEU A C 1
ATOM 776 O O . LEU A 1 95 ? 16.231 -3.062 -10.718 1.00 77.12 95 LEU A O 1
ATOM 780 N N . ILE A 1 96 ? 14.843 -3.734 -9.085 1.00 81.06 96 ILE A N 1
ATOM 781 C CA . ILE A 1 96 ? 14.570 -2.398 -8.549 1.00 81.06 96 ILE A CA 1
ATOM 782 C C . ILE A 1 96 ? 14.423 -2.514 -7.037 1.00 81.06 96 ILE A C 1
ATOM 784 O O . ILE A 1 96 ? 13.675 -3.365 -6.557 1.00 81.06 96 ILE A O 1
ATOM 788 N N . THR A 1 97 ? 15.091 -1.632 -6.295 1.00 85.94 97 THR A N 1
ATOM 789 C CA . THR A 1 97 ? 14.823 -1.397 -4.871 1.00 85.94 97 THR A CA 1
ATOM 790 C C . THR A 1 97 ? 14.522 0.081 -4.657 1.00 85.94 97 THR A C 1
ATOM 792 O O . THR A 1 97 ? 15.186 0.941 -5.224 1.00 85.94 97 THR A O 1
ATOM 795 N N . ILE A 1 98 ? 13.486 0.365 -3.871 1.00 87.38 98 ILE A N 1
ATOM 796 C CA . ILE A 1 98 ? 13.074 1.710 -3.481 1.00 87.38 98 ILE A CA 1
ATOM 797 C C . ILE A 1 98 ? 12.978 1.761 -1.963 1.00 87.38 98 ILE A C 1
ATOM 799 O O . ILE A 1 98 ? 12.073 1.176 -1.371 1.00 87.38 98 ILE A O 1
ATOM 803 N N . ASN A 1 99 ? 13.867 2.519 -1.348 1.00 90.31 99 ASN A N 1
ATOM 804 C CA . ASN A 1 99 ? 13.869 2.884 0.053 1.00 90.31 99 ASN A CA 1
ATOM 805 C C . ASN A 1 99 ? 13.374 4.322 0.194 1.00 90.31 99 ASN A C 1
ATOM 807 O O . ASN A 1 99 ? 13.745 5.224 -0.568 1.00 90.31 99 ASN A O 1
ATOM 811 N N . GLY A 1 100 ? 12.541 4.565 1.197 1.00 91.62 100 GLY A N 1
ATOM 812 C CA . GLY A 1 100 ? 12.032 5.903 1.445 1.00 91.62 100 GLY A CA 1
ATOM 813 C C . GLY A 1 100 ? 11.123 5.996 2.650 1.00 91.62 100 GLY A C 1
ATOM 814 O O . GLY A 1 100 ? 10.997 5.062 3.439 1.00 91.62 100 GLY A O 1
ATOM 815 N N . GLN A 1 101 ? 10.464 7.145 2.763 1.00 94.31 101 GLN A N 1
ATOM 816 C CA . GLN A 1 101 ? 9.461 7.398 3.788 1.00 94.31 101 GLN A CA 1
ATOM 817 C C . GLN A 1 101 ? 8.095 7.665 3.166 1.00 94.31 101 GLN A C 1
ATOM 819 O O . GLN A 1 101 ? 7.911 8.621 2.412 1.00 94.31 101 GLN A O 1
ATOM 824 N N . ALA A 1 102 ? 7.120 6.830 3.509 1.00 94.69 102 ALA A N 1
ATOM 825 C CA . ALA A 1 102 ? 5.718 7.050 3.205 1.00 94.69 102 ALA A CA 1
ATOM 826 C C . ALA A 1 102 ? 5.102 7.950 4.284 1.00 94.69 102 ALA A C 1
ATOM 828 O O . ALA A 1 102 ? 5.004 7.565 5.452 1.00 94.69 102 ALA A O 1
ATOM 829 N N . LYS A 1 103 ? 4.681 9.153 3.893 1.00 96.19 103 LYS A N 1
ATOM 830 C CA . LYS A 1 103 ? 3.987 10.109 4.760 1.00 96.19 103 LYS A CA 1
ATOM 831 C C . LYS A 1 103 ? 2.498 10.085 4.464 1.00 96.19 103 LYS A C 1
ATOM 833 O O . LYS A 1 103 ? 2.091 10.380 3.341 1.00 96.19 103 LYS A O 1
ATOM 838 N N . LEU A 1 104 ? 1.708 9.752 5.478 1.00 95.56 104 LEU A N 1
ATOM 839 C CA . LEU A 1 104 ? 0.254 9.720 5.424 1.00 95.56 104 LEU A CA 1
ATOM 840 C C . LEU A 1 104 ? -0.332 10.860 6.249 1.00 95.56 104 LEU A C 1
ATOM 842 O O . LEU A 1 104 ? -0.130 10.921 7.463 1.00 95.56 104 LEU A O 1
ATOM 846 N N . SER A 1 105 ? -1.074 11.741 5.585 1.00 95.56 105 SER A N 1
ATOM 847 C CA . SER A 1 105 ? -1.721 12.898 6.202 1.00 95.56 105 SER A CA 1
ATOM 848 C C . SER A 1 105 ? -3.231 12.816 5.961 1.00 95.56 105 SER A C 1
ATOM 850 O O . SER A 1 105 ? -3.659 12.915 4.803 1.00 95.56 105 SER A O 1
ATOM 852 N N . PRO A 1 106 ? -4.043 12.610 7.013 1.00 93.94 106 PRO A N 1
ATOM 853 C CA . PRO A 1 106 ? -5.495 12.549 6.893 1.00 93.94 106 PRO A CA 1
ATOM 854 C C . PRO A 1 106 ? -6.038 13.933 6.542 1.00 93.94 106 PRO A C 1
ATOM 856 O O . PRO A 1 106 ? -5.700 14.917 7.197 1.00 93.94 106 PRO A O 1
ATOM 859 N N . LEU A 1 107 ? -6.851 14.012 5.494 1.00 91.69 107 LEU A N 1
ATOM 860 C CA . LEU A 1 107 ? -7.466 15.256 5.027 1.00 91.69 107 LEU A CA 1
ATOM 861 C C . LEU A 1 107 ? -8.823 15.483 5.701 1.00 91.69 107 LEU A C 1
ATOM 863 O O . LEU A 1 107 ? -9.193 16.611 6.015 1.00 91.69 107 LEU A O 1
ATOM 867 N N . ASN A 1 108 ? -9.556 14.397 5.939 1.00 89.06 108 ASN A N 1
ATOM 868 C CA . ASN A 1 108 ? -10.812 14.343 6.684 1.00 89.06 108 ASN A CA 1
ATOM 869 C C . ASN A 1 108 ? -11.004 12.904 7.230 1.00 89.06 108 ASN A C 1
ATOM 871 O O . ASN A 1 108 ? -10.111 12.077 7.033 1.00 89.06 108 ASN A O 1
ATOM 875 N N . PRO A 1 109 ? -12.109 12.571 7.932 1.00 86.06 109 PRO A N 1
ATOM 876 C CA . PRO A 1 109 ? -12.281 11.253 8.556 1.00 86.06 109 PRO A CA 1
ATOM 877 C C . PRO A 1 109 ? -12.184 10.044 7.615 1.00 86.06 109 PRO A C 1
ATOM 879 O O . PRO A 1 109 ? -11.960 8.938 8.094 1.00 86.06 109 PRO A O 1
ATOM 882 N N . CYS A 1 110 ? -12.349 10.243 6.305 1.00 86.25 110 CYS A N 1
ATOM 883 C CA . CYS A 1 110 ? -12.358 9.168 5.318 1.00 86.25 110 CYS A CA 1
ATOM 884 C C . CYS A 1 110 ? -11.308 9.310 4.221 1.00 86.25 110 CYS A C 1
ATOM 886 O O . CYS A 1 110 ? -11.199 8.426 3.379 1.00 86.25 110 CYS A O 1
ATOM 888 N N . GLU A 1 111 ? -10.578 10.418 4.165 1.00 91.94 111 GLU A N 1
ATOM 889 C CA . GLU A 1 111 ? -9.630 10.689 3.092 1.00 91.94 111 GLU A CA 1
ATOM 890 C C . GLU A 1 111 ? -8.237 10.855 3.663 1.00 91.94 111 GLU A C 1
ATOM 892 O O . GLU A 1 111 ? -8.002 11.628 4.595 1.00 91.94 111 GLU A O 1
ATOM 897 N N . VAL A 1 112 ? -7.291 10.149 3.057 1.00 93.81 112 VAL A N 1
ATOM 898 C CA . VAL A 1 112 ? -5.892 10.179 3.455 1.00 93.81 112 VAL A CA 1
ATOM 899 C C . VAL A 1 112 ? -5.052 10.492 2.231 1.00 93.81 112 VAL A C 1
ATOM 901 O O . VAL A 1 112 ? -5.243 9.926 1.158 1.00 93.81 112 VAL A O 1
ATOM 904 N N . SER A 1 113 ? -4.111 11.416 2.391 1.00 95.44 113 SER A N 1
ATOM 905 C CA . SER A 1 113 ? -3.090 11.681 1.383 1.00 95.44 113 SER A CA 1
ATOM 906 C C . SER A 1 113 ? -1.825 10.889 1.694 1.00 95.44 113 SER A C 1
ATOM 908 O O . SER A 1 113 ? -1.404 10.828 2.846 1.00 95.44 113 SER A O 1
ATOM 910 N N . LEU A 1 114 ? -1.215 10.297 0.671 1.00 95.88 114 LEU A N 1
ATOM 911 C CA . LEU A 1 114 ? 0.071 9.610 0.725 1.00 95.88 114 LEU A CA 1
ATOM 912 C C . LEU A 1 114 ? 1.093 10.372 -0.123 1.00 95.88 114 LEU A C 1
ATOM 914 O O . LEU A 1 114 ? 0.857 10.643 -1.302 1.00 95.88 114 LEU A O 1
ATOM 918 N N . ARG A 1 115 ? 2.262 10.648 0.455 1.00 94.88 115 ARG A N 1
ATOM 919 C CA . ARG A 1 115 ? 3.465 11.107 -0.257 1.00 94.88 115 ARG A CA 1
ATOM 920 C C . ARG A 1 115 ? 4.599 10.130 -0.004 1.00 94.88 115 ARG A C 1
ATOM 922 O O . ARG A 1 115 ? 4.728 9.629 1.110 1.00 94.88 115 ARG A O 1
ATOM 929 N N . LEU A 1 116 ? 5.426 9.887 -1.017 1.00 93.75 116 LEU A N 1
ATOM 930 C CA . LEU A 1 116 ? 6.635 9.087 -0.869 1.00 93.75 116 LEU A CA 1
ATOM 931 C C . LEU A 1 116 ? 7.853 10.003 -0.970 1.00 93.75 116 LEU A C 1
ATOM 933 O O . LEU A 1 116 ? 8.032 10.722 -1.952 1.00 93.75 116 LEU A O 1
ATOM 937 N N . GLU A 1 117 ? 8.693 9.975 0.053 1.00 93.25 117 GLU A N 1
ATOM 938 C CA . GLU A 1 117 ? 9.989 10.643 0.075 1.00 93.25 117 GLU A CA 1
ATOM 939 C C . GLU A 1 117 ? 11.077 9.587 -0.135 1.00 93.25 117 GLU A C 1
ATOM 941 O O . GLU A 1 117 ? 11.569 9.013 0.838 1.00 93.25 117 GLU A O 1
ATOM 946 N N . PRO A 1 118 ? 11.410 9.264 -1.397 1.00 83.69 118 PRO A N 1
ATOM 947 C CA . PRO A 1 118 ? 12.469 8.313 -1.696 1.00 83.69 118 PRO A CA 1
ATOM 948 C C . PRO A 1 118 ? 13.827 8.850 -1.249 1.00 83.69 118 PRO A C 1
ATOM 950 O O . PRO A 1 118 ? 14.119 10.040 -1.404 1.00 83.69 118 PRO A O 1
ATOM 953 N N . ILE A 1 119 ? 14.648 7.946 -0.726 1.00 83.38 119 ILE A N 1
ATOM 954 C CA . ILE A 1 119 ? 16.021 8.218 -0.292 1.00 83.38 119 ILE A CA 1
ATOM 955 C C . ILE A 1 119 ? 17.016 7.814 -1.391 1.00 83.38 119 ILE A C 1
ATOM 957 O O . ILE A 1 119 ? 18.089 8.404 -1.490 1.00 83.38 119 ILE A O 1
ATOM 961 N N . ASP A 1 120 ? 16.641 6.873 -2.259 1.00 82.75 120 ASP A N 1
ATOM 962 C CA . ASP A 1 120 ? 17.548 6.313 -3.259 1.00 82.75 120 ASP A CA 1
ATOM 963 C C . ASP A 1 120 ? 17.842 7.265 -4.431 1.00 82.75 120 ASP A C 1
ATOM 965 O O . ASP A 1 120 ? 16.965 7.966 -4.959 1.00 82.75 120 ASP A O 1
ATOM 969 N N . GLU A 1 121 ? 19.099 7.240 -4.886 1.00 79.81 121 GLU A N 1
ATOM 970 C CA . GLU A 1 121 ? 19.553 7.987 -6.064 1.00 79.81 121 GLU A CA 1
ATOM 971 C C . GLU A 1 121 ? 19.144 7.322 -7.387 1.00 79.81 121 GLU A C 1
ATOM 973 O O . GLU A 1 121 ? 18.968 8.017 -8.387 1.00 79.81 121 GLU A O 1
ATOM 978 N N . GLU A 1 122 ? 18.927 6.004 -7.408 1.00 78.56 122 GLU A N 1
ATOM 979 C CA . GLU A 1 122 ? 18.580 5.254 -8.629 1.00 78.56 122 GLU A CA 1
ATOM 980 C C . GLU A 1 122 ? 17.244 5.706 -9.238 1.00 78.56 122 GLU A C 1
ATOM 982 O O . GLU A 1 122 ? 17.059 5.702 -10.454 1.00 78.56 122 GLU A O 1
ATOM 987 N N . ILE A 1 123 ? 16.332 6.207 -8.403 1.00 83.62 123 ILE A N 1
ATOM 988 C CA . ILE A 1 123 ? 15.019 6.723 -8.809 1.00 83.62 123 ILE A CA 1
ATOM 989 C C . ILE A 1 123 ? 14.962 8.257 -8.843 1.00 83.62 123 ILE A C 1
ATOM 991 O O . ILE A 1 123 ? 13.876 8.846 -8.789 1.00 83.62 123 ILE A O 1
ATOM 995 N N . LYS A 1 124 ? 16.117 8.933 -8.963 1.00 83.94 124 LYS A N 1
ATOM 996 C CA . LYS A 1 124 ? 16.223 10.406 -8.961 1.00 83.94 124 LYS A CA 1
ATOM 997 C C . LYS A 1 124 ? 15.311 11.086 -9.981 1.00 83.94 124 LYS A C 1
ATOM 999 O O . LYS A 1 124 ? 14.708 12.112 -9.668 1.00 83.94 124 LYS A O 1
ATOM 1004 N N . LEU A 1 125 ? 15.149 10.484 -11.162 1.00 87.31 125 LEU A N 1
ATOM 1005 C CA . LEU A 1 125 ? 14.267 10.983 -12.225 1.00 87.31 125 LEU A CA 1
ATOM 1006 C C . LEU A 1 125 ? 12.801 11.112 -11.769 1.00 87.31 125 LEU A C 1
ATOM 1008 O O . LEU A 1 125 ? 12.090 12.017 -12.202 1.00 87.31 125 LEU A O 1
ATOM 1012 N N . TYR A 1 126 ? 12.363 10.246 -10.854 1.00 89.75 126 TYR A N 1
ATOM 1013 C CA . TYR A 1 126 ? 10.983 10.172 -10.379 1.00 89.75 126 TYR A CA 1
ATOM 1014 C C . TYR A 1 126 ? 10.767 10.850 -9.019 1.00 89.75 126 TYR A C 1
ATOM 1016 O O . TYR A 1 126 ? 9.626 10.960 -8.570 1.00 89.75 126 TYR A O 1
ATOM 1024 N N . GLN A 1 127 ? 11.821 11.352 -8.361 1.00 89.50 127 GLN A N 1
ATOM 1025 C CA . GLN A 1 127 ? 11.748 11.914 -7.001 1.00 89.50 127 GLN A CA 1
ATOM 1026 C C . GLN A 1 127 ? 10.682 12.998 -6.851 1.00 89.50 127 GLN A C 1
ATOM 1028 O O . GLN A 1 127 ? 9.937 13.000 -5.871 1.00 89.50 127 GLN A O 1
ATOM 1033 N N . ARG A 1 128 ? 10.583 13.913 -7.825 1.00 90.00 128 ARG A N 1
ATOM 1034 C CA . ARG A 1 128 ? 9.549 14.956 -7.806 1.00 90.00 128 ARG A CA 1
ATOM 1035 C C . ARG A 1 128 ? 8.158 14.330 -7.815 1.00 90.00 128 ARG A C 1
ATOM 1037 O O . ARG A 1 128 ? 7.351 14.662 -6.961 1.00 90.00 128 ARG A O 1
ATOM 1044 N N . GLN A 1 129 ? 7.912 13.391 -8.725 1.00 91.19 129 GLN A N 1
ATOM 1045 C CA . GLN A 1 129 ? 6.616 12.727 -8.862 1.00 91.19 129 GLN A CA 1
ATOM 1046 C C . GLN A 1 129 ? 6.259 11.898 -7.618 1.00 91.19 129 GLN A C 1
ATOM 1048 O O . GLN A 1 129 ? 5.097 11.854 -7.220 1.00 91.19 129 GLN A O 1
ATOM 1053 N N . PHE A 1 130 ? 7.237 11.276 -6.952 1.00 92.00 130 PHE A N 1
ATOM 1054 C CA . PHE A 1 130 ? 7.007 10.549 -5.699 1.00 92.00 130 PHE A CA 1
ATOM 1055 C C . PHE A 1 130 ? 6.535 11.452 -4.552 1.00 92.00 130 PHE A C 1
ATOM 1057 O O . PHE A 1 130 ? 5.660 11.042 -3.784 1.00 92.00 130 PHE A O 1
ATOM 1064 N N . ARG A 1 131 ? 7.035 12.693 -4.491 1.00 92.00 131 ARG A N 1
ATOM 1065 C CA . ARG A 1 131 ? 6.663 13.681 -3.464 1.00 92.00 131 ARG A CA 1
ATOM 1066 C C . ARG A 1 131 ? 5.268 14.270 -3.653 1.00 92.00 131 ARG A C 1
ATOM 1068 O O . ARG A 1 131 ? 4.683 14.750 -2.683 1.00 92.00 131 ARG A O 1
ATOM 1075 N N . GLU A 1 132 ? 4.734 14.227 -4.868 1.00 92.00 132 GLU A N 1
ATOM 1076 C CA . GLU A 1 132 ? 3.370 14.678 -5.138 1.00 92.00 132 GLU A CA 1
ATOM 1077 C C . GLU A 1 132 ? 2.355 13.764 -4.430 1.00 92.00 132 GLU A C 1
ATOM 1079 O O . GLU A 1 132 ? 2.520 12.541 -4.442 1.00 92.00 132 GLU A O 1
ATOM 1084 N N . PRO A 1 133 ? 1.316 14.300 -3.775 1.00 92.88 133 PRO A N 1
ATOM 1085 C CA . PRO A 1 133 ? 0.374 13.473 -3.035 1.00 92.88 133 PRO A CA 1
ATOM 1086 C C . PRO A 1 133 ? -0.522 12.657 -3.966 1.00 92.88 133 PRO A C 1
ATOM 1088 O O . PRO A 1 133 ? -0.965 13.142 -5.001 1.00 92.88 133 PRO A O 1
ATOM 1091 N N . ILE A 1 134 ? -0.847 11.438 -3.547 1.00 92.69 134 ILE A N 1
ATOM 1092 C CA . ILE A 1 134 ? -2.020 10.697 -4.021 1.00 92.69 134 ILE A CA 1
ATOM 1093 C C . ILE A 1 134 ? -3.030 10.644 -2.873 1.00 92.69 134 ILE A C 1
ATOM 1095 O O . ILE A 1 134 ? -2.629 10.562 -1.712 1.00 92.69 134 ILE A O 1
ATOM 1099 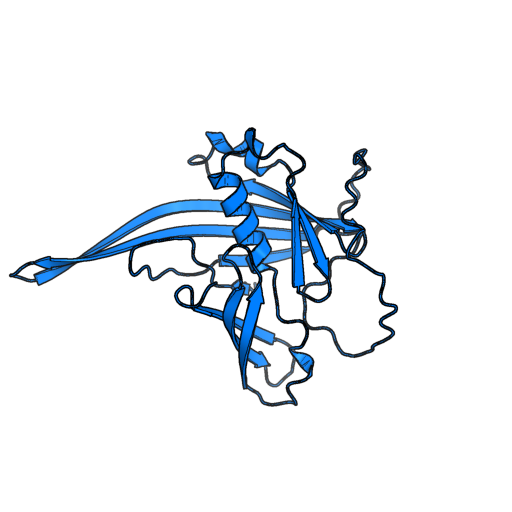N N . VAL A 1 135 ? -4.320 10.731 -3.165 1.00 93.19 135 VAL A N 1
ATOM 1100 C CA . VAL A 1 135 ? -5.385 10.701 -2.156 1.00 93.19 135 VAL A CA 1
ATOM 1101 C C . VAL A 1 135 ? -6.150 9.397 -2.293 1.00 93.19 135 VAL A C 1
ATOM 1103 O O . VAL A 1 135 ? -6.386 8.930 -3.404 1.00 93.19 135 VAL A O 1
ATOM 1106 N N . PHE A 1 136 ? -6.537 8.794 -1.179 1.00 92.56 136 PHE A N 1
ATOM 1107 C CA . PHE A 1 136 ? -7.379 7.609 -1.183 1.00 92.56 136 PHE A CA 1
ATOM 1108 C C . PHE A 1 136 ? -8.455 7.695 -0.107 1.00 92.56 136 PHE A C 1
ATOM 1110 O O . PHE A 1 136 ? -8.253 8.293 0.954 1.00 92.56 136 PHE A O 1
ATOM 1117 N N . ALA A 1 137 ? -9.603 7.097 -0.409 1.00 91.50 137 ALA A N 1
ATOM 1118 C CA . ALA A 1 137 ? -10.688 6.922 0.538 1.00 91.50 137 ALA A CA 1
ATOM 1119 C C . ALA A 1 137 ? -10.418 5.671 1.379 1.00 91.50 137 ALA A C 1
ATOM 1121 O O . ALA A 1 137 ? -10.236 4.585 0.825 1.00 91.50 137 ALA A O 1
ATOM 1122 N N . TYR A 1 138 ? -10.385 5.832 2.698 1.00 89.62 138 TYR A N 1
ATOM 1123 C CA . TYR A 1 138 ? -10.095 4.781 3.663 1.00 89.62 138 TYR A CA 1
ATOM 1124 C C . TYR A 1 138 ? -11.120 4.805 4.793 1.00 89.62 138 TYR A C 1
ATOM 1126 O O . TYR A 1 138 ? -11.233 5.795 5.517 1.00 89.62 138 TYR A O 1
ATOM 1134 N N . LYS A 1 139 ? -11.850 3.703 4.961 1.00 86.56 139 LYS A N 1
ATOM 1135 C CA . LYS A 1 139 ? -12.846 3.541 6.022 1.00 86.56 139 LYS A CA 1
ATOM 1136 C C . LYS A 1 139 ? -12.862 2.097 6.504 1.00 86.56 139 LYS A C 1
ATOM 1138 O O . LYS A 1 139 ? -12.879 1.177 5.694 1.00 86.56 139 LYS A O 1
ATOM 1143 N N . ASP A 1 140 ? -12.845 1.909 7.820 1.00 82.88 140 ASP A N 1
ATOM 1144 C CA . ASP A 1 140 ? -12.941 0.598 8.473 1.00 82.88 140 ASP A CA 1
ATOM 1145 C C . ASP A 1 140 ? -11.913 -0.438 7.971 1.00 82.88 140 ASP A C 1
ATOM 1147 O O . ASP A 1 140 ? -12.199 -1.630 7.882 1.00 82.88 140 ASP A O 1
ATOM 1151 N N . GLY A 1 141 ? -10.708 0.008 7.595 1.00 83.50 141 GLY A N 1
ATOM 1152 C CA . GLY A 1 141 ? -9.670 -0.862 7.025 1.00 83.50 141 GLY A CA 1
ATOM 1153 C C . GLY A 1 141 ? -9.748 -1.066 5.510 1.00 83.50 141 GLY A C 1
ATOM 1154 O O . GLY A 1 141 ? -8.810 -1.615 4.934 1.00 83.50 141 GLY A O 1
ATOM 1155 N N . ILE A 1 142 ? -10.816 -0.607 4.853 1.00 86.00 142 ILE A N 1
ATOM 1156 C CA . ILE A 1 142 ? -11.051 -0.772 3.414 1.00 86.00 142 ILE A CA 1
ATOM 1157 C C . ILE A 1 142 ? -10.646 0.484 2.654 1.00 86.00 142 ILE A C 1
ATOM 1159 O O . ILE A 1 142 ? -10.953 1.605 3.063 1.00 86.00 142 ILE A O 1
ATOM 1163 N N . ILE A 1 143 ? -10.020 0.273 1.497 1.00 88.62 143 ILE A N 1
ATOM 1164 C CA . ILE A 1 143 ? -9.732 1.317 0.519 1.00 88.62 143 ILE A CA 1
ATOM 1165 C C . ILE A 1 143 ? -10.745 1.191 -0.607 1.00 88.62 143 ILE A C 1
ATOM 1167 O O . ILE A 1 143 ? -10.859 0.136 -1.222 1.00 88.62 143 ILE A O 1
ATOM 1171 N N . THR A 1 144 ? -11.508 2.250 -0.864 1.00 86.25 144 THR A N 1
ATOM 1172 C CA . THR A 1 144 ? -12.583 2.200 -1.870 1.00 86.25 144 THR A CA 1
ATOM 1173 C C . THR A 1 144 ? -12.219 2.908 -3.163 1.00 86.25 144 THR A C 1
ATOM 1175 O O . THR A 1 144 ? -12.689 2.519 -4.227 1.00 86.25 144 THR A O 1
ATOM 1178 N N . GLU A 1 145 ? -11.428 3.978 -3.079 1.00 87.81 145 GLU A N 1
ATOM 1179 C CA . GLU A 1 145 ? -11.088 4.835 -4.217 1.00 87.81 145 GLU A CA 1
ATOM 1180 C C . GLU A 1 145 ? -9.676 5.397 -4.035 1.00 87.81 145 GLU A C 1
ATOM 1182 O O . GLU A 1 145 ? -9.273 5.729 -2.919 1.00 87.81 145 GLU A O 1
ATOM 1187 N N . ILE A 1 146 ? -8.928 5.513 -5.134 1.00 88.81 146 ILE A N 1
ATOM 1188 C CA . ILE A 1 146 ? -7.597 6.125 -5.181 1.00 88.81 146 ILE A CA 1
ATOM 1189 C C . ILE A 1 146 ? -7.610 7.158 -6.307 1.00 88.81 146 ILE A C 1
ATOM 1191 O O . ILE A 1 146 ? -7.983 6.840 -7.433 1.00 88.81 146 ILE A O 1
ATOM 1195 N N . TYR A 1 147 ? -7.177 8.378 -6.011 1.00 85.12 147 TYR A N 1
ATOM 1196 C CA . TYR A 1 147 ? -7.171 9.508 -6.930 1.00 85.12 147 TYR A CA 1
ATOM 1197 C C . TYR A 1 147 ? -5.825 10.240 -6.905 1.00 85.12 147 TYR A C 1
ATOM 1199 O O . TYR A 1 147 ? -5.271 10.524 -5.841 1.00 85.12 147 TYR A O 1
ATOM 1207 N N . SER A 1 148 ? -5.316 10.589 -8.088 1.00 82.50 148 SER A N 1
ATOM 1208 C CA . SER A 1 148 ? -4.154 11.466 -8.248 1.00 82.50 148 SER A CA 1
ATOM 1209 C C . SER A 1 148 ? -4.619 12.876 -8.643 1.00 82.50 148 SER A C 1
ATOM 1211 O O . SER A 1 148 ? -5.242 13.017 -9.694 1.00 82.50 148 SER A O 1
ATOM 1213 N N . PRO A 1 149 ? -4.304 13.926 -7.856 1.00 68.94 149 PRO A N 1
ATOM 1214 C CA . PRO A 1 149 ? -4.629 15.317 -8.191 1.00 68.94 149 PRO A CA 1
ATOM 1215 C C . PRO A 1 149 ? -3.884 15.819 -9.429 1.00 68.94 149 PRO A C 1
ATOM 1217 O O . PRO A 1 149 ? -4.335 16.735 -10.110 1.00 68.94 149 PRO A O 1
ATOM 1220 N N . ILE A 1 150 ? -2.756 15.191 -9.749 1.00 72.31 150 ILE A N 1
ATOM 1221 C CA . ILE A 1 150 ? -2.067 15.393 -11.014 1.00 72.31 150 ILE A CA 1
ATOM 1222 C C . ILE A 1 150 ? -2.727 14.472 -12.033 1.00 72.31 150 ILE A C 1
ATOM 1224 O O . ILE A 1 150 ? -2.822 13.266 -11.787 1.00 72.31 150 ILE A O 1
ATOM 1228 N N . THR A 1 151 ? -3.170 15.034 -13.164 1.00 62.97 151 THR A N 1
ATOM 1229 C CA . THR A 1 151 ? -3.753 14.267 -14.274 1.00 62.97 151 THR A CA 1
ATOM 1230 C C . THR A 1 151 ? -2.883 13.056 -14.583 1.00 62.97 151 THR A C 1
ATOM 1232 O O . THR A 1 151 ? -1.674 13.216 -14.746 1.00 62.97 151 THR A O 1
ATOM 1235 N N . GLU A 1 152 ? -3.487 11.871 -14.694 1.00 58.12 152 GLU A N 1
ATOM 1236 C CA . GLU A 1 152 ? -2.779 10.593 -14.890 1.00 58.12 152 GLU A CA 1
ATOM 1237 C C . GLU A 1 152 ? -1.788 10.620 -16.067 1.00 58.12 152 GLU A C 1
ATOM 1239 O O . GLU A 1 152 ? -0.791 9.912 -16.048 1.00 58.12 152 GLU A O 1
ATOM 1244 N N . HIS A 1 153 ? -1.993 11.497 -17.053 1.00 62.16 153 HIS A N 1
ATOM 1245 C CA . HIS A 1 153 ? -1.087 11.688 -18.191 1.00 62.16 153 HIS A CA 1
ATOM 1246 C C . HIS A 1 153 ? 0.236 12.407 -17.869 1.00 62.16 153 HIS A C 1
ATOM 1248 O O . HIS A 1 153 ? 1.108 12.478 -18.729 1.00 62.16 153 HIS A O 1
ATOM 1254 N N . GLN A 1 154 ? 0.387 12.979 -16.674 1.00 75.75 154 GLN A N 1
ATOM 1255 C CA . GLN A 1 154 ? 1.587 13.716 -16.256 1.00 75.75 154 GLN A CA 1
ATOM 1256 C C . GLN A 1 154 ? 2.447 12.945 -15.247 1.00 75.75 154 GLN A C 1
ATOM 1258 O O . GLN A 1 154 ? 3.567 13.371 -14.960 1.00 75.75 154 GLN A O 1
ATOM 1263 N N . VAL A 1 155 ? 1.935 11.839 -14.695 1.00 79.75 155 VAL A N 1
ATOM 1264 C CA . VAL A 1 155 ? 2.666 10.992 -13.749 1.00 79.75 155 VAL A CA 1
ATOM 1265 C C . VAL A 1 155 ? 2.963 9.659 -14.409 1.00 79.75 155 VAL A C 1
ATOM 1267 O O . VAL A 1 155 ? 2.083 9.016 -14.971 1.00 79.75 155 VAL A O 1
ATOM 1270 N N . GLU A 1 156 ? 4.211 9.230 -14.309 1.00 87.44 156 GLU A N 1
ATOM 1271 C CA . GLU A 1 156 ? 4.656 7.949 -14.832 1.00 87.44 156 GLU A CA 1
ATOM 1272 C C . GLU A 1 156 ? 3.875 6.801 -14.172 1.00 87.44 156 GLU A C 1
ATOM 1274 O O . GLU A 1 156 ? 3.804 6.748 -12.935 1.00 87.44 156 GLU A O 1
ATOM 1279 N N . PRO A 1 157 ? 3.317 5.849 -14.950 1.00 87.06 157 PRO A N 1
ATOM 1280 C CA . PRO A 1 157 ? 2.548 4.727 -14.407 1.00 87.06 157 PRO A CA 1
ATOM 1281 C C . PRO A 1 157 ? 3.300 3.954 -13.319 1.00 87.06 157 PRO A C 1
ATOM 1283 O O . PRO A 1 157 ? 2.704 3.521 -12.333 1.00 87.06 157 PRO A O 1
ATOM 1286 N N . PHE A 1 158 ? 4.624 3.849 -13.454 1.00 87.00 158 PHE A N 1
ATOM 1287 C CA . PHE A 1 158 ? 5.512 3.279 -12.444 1.00 87.00 158 PHE A CA 1
ATOM 1288 C C . PHE A 1 158 ? 5.339 3.936 -11.064 1.00 87.00 158 PHE A C 1
ATOM 1290 O O . PHE A 1 158 ? 5.130 3.244 -10.069 1.00 87.00 158 PHE A O 1
ATOM 1297 N N . VAL A 1 159 ? 5.355 5.271 -11.001 1.00 89.56 159 VAL A N 1
ATOM 1298 C CA . VAL A 1 159 ? 5.241 6.035 -9.748 1.00 89.56 159 VAL A CA 1
ATOM 1299 C C . VAL A 1 159 ? 3.876 5.824 -9.101 1.00 89.56 159 VAL A C 1
ATOM 1301 O O . VAL A 1 159 ? 3.783 5.639 -7.885 1.00 89.56 159 VAL A O 1
ATOM 1304 N N . ILE A 1 160 ? 2.812 5.832 -9.909 1.00 88.81 160 ILE A N 1
ATOM 1305 C CA . ILE A 1 160 ? 1.451 5.582 -9.427 1.00 88.81 160 ILE A CA 1
ATOM 1306 C C . ILE A 1 160 ? 1.326 4.160 -8.881 1.00 88.81 160 ILE A C 1
ATOM 1308 O O . ILE A 1 160 ? 0.786 3.983 -7.792 1.00 88.81 160 ILE A O 1
ATOM 1312 N N . ASN A 1 161 ? 1.860 3.159 -9.581 1.00 87.88 161 ASN A N 1
ATOM 1313 C CA . ASN A 1 161 ? 1.788 1.761 -9.155 1.00 87.88 161 ASN A CA 1
ATOM 1314 C C . ASN A 1 161 ? 2.556 1.509 -7.853 1.00 87.88 161 ASN A C 1
ATOM 1316 O O . ASN A 1 161 ? 2.048 0.822 -6.971 1.00 87.88 161 ASN A O 1
ATOM 1320 N N . VAL A 1 162 ? 3.723 2.135 -7.683 1.00 90.06 162 VAL A N 1
ATOM 1321 C CA . VAL A 1 162 ? 4.484 2.097 -6.424 1.00 90.06 162 VAL A CA 1
ATOM 1322 C C . VAL A 1 162 ? 3.682 2.706 -5.267 1.00 90.06 162 VAL A C 1
ATOM 1324 O O . VAL A 1 162 ? 3.646 2.153 -4.174 1.00 90.06 162 VAL A O 1
ATOM 1327 N N . LYS A 1 163 ? 2.980 3.826 -5.475 1.00 92.19 163 LYS A N 1
ATOM 1328 C CA . LYS A 1 163 ? 2.122 4.389 -4.417 1.00 92.19 163 LYS A CA 1
ATOM 1329 C C . LYS A 1 163 ? 0.889 3.525 -4.154 1.00 92.19 163 LYS A C 1
ATOM 1331 O O . LYS A 1 163 ? 0.520 3.340 -2.998 1.00 92.19 163 LYS A O 1
ATOM 1336 N N . LYS A 1 164 ? 0.265 2.972 -5.199 1.00 90.25 164 LYS A N 1
ATOM 1337 C CA . LYS A 1 164 ? -0.882 2.059 -5.078 1.00 90.25 164 LYS A CA 1
ATOM 1338 C C . LYS A 1 164 ? -0.523 0.785 -4.315 1.00 90.25 164 LYS A C 1
ATOM 1340 O O . LYS A 1 164 ? -1.355 0.321 -3.543 1.00 90.25 164 LYS A O 1
ATOM 1345 N N . SER A 1 165 ? 0.696 0.258 -4.457 1.00 88.19 165 SER A N 1
ATOM 1346 C CA . SER A 1 165 ? 1.134 -0.906 -3.677 1.00 88.19 165 SER A CA 1
ATOM 1347 C C . SER A 1 165 ? 1.267 -0.580 -2.185 1.00 88.19 165 SER A C 1
ATOM 1349 O O . SER A 1 165 ? 0.793 -1.354 -1.357 1.00 88.19 165 SER A O 1
ATOM 1351 N N . ILE A 1 166 ? 1.802 0.599 -1.832 1.00 91.31 166 ILE A N 1
ATOM 1352 C CA . ILE A 1 166 ? 1.827 1.086 -0.440 1.00 91.31 166 ILE A CA 1
ATOM 1353 C C . ILE A 1 166 ? 0.401 1.243 0.100 1.00 91.31 166 ILE A C 1
ATOM 1355 O O . ILE A 1 166 ? 0.123 0.840 1.224 1.00 91.31 166 ILE A O 1
ATOM 1359 N N . ILE A 1 167 ? -0.514 1.808 -0.692 1.00 91.81 167 ILE A N 1
ATOM 1360 C CA . ILE A 1 167 ? -1.918 1.982 -0.298 1.00 91.81 167 ILE A CA 1
ATOM 1361 C C . ILE A 1 167 ? -2.582 0.619 -0.079 1.00 91.81 167 ILE A C 1
ATOM 1363 O O . ILE A 1 167 ? -3.111 0.388 1.001 1.00 91.81 167 ILE A O 1
ATOM 1367 N N . SER A 1 168 ? -2.485 -0.317 -1.030 1.00 87.88 168 SER A N 1
ATOM 1368 C CA . SER A 1 168 ? -3.014 -1.688 -0.879 1.00 87.88 168 SER A CA 1
ATOM 1369 C C . SER A 1 168 ? -2.457 -2.385 0.369 1.00 87.88 168 SER A C 1
ATOM 1371 O O . SER A 1 168 ? -3.162 -3.157 1.026 1.00 87.88 168 SER A O 1
ATOM 1373 N N . ALA A 1 169 ? -1.232 -2.037 0.780 1.00 86.81 169 ALA A N 1
ATOM 1374 C CA . ALA A 1 169 ? -0.645 -2.556 2.004 1.00 86.81 169 ALA A CA 1
ATOM 1375 C C . ALA A 1 169 ? -1.313 -2.098 3.305 1.00 86.81 169 ALA A C 1
ATOM 1377 O O . ALA A 1 169 ? -1.217 -2.788 4.321 1.00 86.81 169 ALA A O 1
ATOM 1378 N N . LEU A 1 170 ? -2.026 -0.975 3.270 1.00 87.75 170 LEU A N 1
ATOM 1379 C CA . LEU A 1 170 ? -2.824 -0.477 4.389 1.00 87.75 170 LEU A CA 1
ATOM 1380 C C . LEU A 1 170 ? -4.200 -1.149 4.461 1.00 87.75 170 LEU A C 1
ATOM 1382 O O . LEU A 1 170 ? -4.852 -1.076 5.503 1.00 87.75 170 LEU A O 1
ATOM 1386 N N . GLN A 1 171 ? -4.646 -1.798 3.379 1.00 86.38 171 GLN A N 1
ATOM 1387 C CA . GLN A 1 171 ? -5.947 -2.452 3.329 1.00 86.38 171 GLN A CA 1
ATOM 1388 C C . GLN A 1 171 ? -5.948 -3.708 4.196 1.00 86.38 171 GLN A C 1
ATOM 1390 O O . GLN A 1 171 ? -5.214 -4.672 3.948 1.00 86.38 171 GLN A O 1
ATOM 1395 N N . THR A 1 172 ? -6.816 -3.697 5.202 1.00 79.69 172 THR A N 1
ATOM 1396 C CA . THR A 1 172 ? -6.992 -4.773 6.177 1.00 79.69 172 THR A CA 1
ATOM 1397 C C . THR A 1 172 ? -8.464 -5.160 6.268 1.00 79.69 172 THR A C 1
ATOM 1399 O O . THR A 1 172 ? -9.353 -4.392 5.907 1.00 79.69 172 THR A O 1
ATOM 1402 N N . MET A 1 173 ? -8.750 -6.375 6.735 1.00 72.44 173 MET A N 1
ATOM 1403 C CA . MET A 1 173 ? -10.131 -6.836 6.851 1.00 72.44 173 MET A CA 1
ATOM 1404 C C . MET A 1 173 ? -10.853 -6.112 8.015 1.00 72.44 173 MET A C 1
ATOM 1406 O O . MET A 1 173 ? -10.385 -6.216 9.151 1.00 72.44 173 MET A O 1
ATOM 1410 N N . PRO A 1 174 ? -12.036 -5.496 7.802 1.00 58.41 174 PRO A N 1
ATOM 1411 C CA . PRO A 1 174 ? -12.777 -4.770 8.850 1.00 58.41 174 PRO A CA 1
ATOM 1412 C C . PRO A 1 174 ? -13.182 -5.631 10.052 1.00 58.41 174 PRO A C 1
ATOM 1414 O O . PRO A 1 174 ? -13.399 -5.142 11.153 1.00 58.41 174 PRO A O 1
ATOM 1417 N N . ASN A 1 175 ? -13.317 -6.943 9.836 1.00 60.72 175 ASN A N 1
ATOM 1418 C CA . ASN A 1 175 ? -14.025 -7.858 10.731 1.00 60.72 175 ASN A CA 1
ATOM 1419 C C . ASN A 1 175 ? -13.121 -8.930 11.355 1.00 60.72 175 ASN A C 1
ATOM 1421 O O . ASN A 1 175 ? -13.539 -10.073 11.550 1.00 60.72 175 ASN A O 1
ATOM 1425 N N . ILE A 1 176 ? -11.882 -8.569 11.700 1.00 58.47 176 ILE A N 1
ATOM 1426 C CA . ILE A 1 176 ? -10.982 -9.427 12.497 1.00 58.47 176 ILE A CA 1
ATOM 1427 C C . ILE A 1 176 ? -11.639 -9.839 13.838 1.00 58.47 176 ILE A C 1
ATOM 1429 O O . ILE A 1 176 ? -11.287 -10.858 14.423 1.00 58.47 176 ILE A O 1
ATOM 1433 N N . LEU A 1 177 ? -12.625 -9.075 14.321 1.00 51.16 177 LEU A N 1
ATOM 1434 C CA . LEU A 1 177 ? -13.213 -9.200 15.658 1.00 51.16 177 LEU A CA 1
ATOM 1435 C C . LEU A 1 177 ? -14.313 -10.249 15.818 1.00 51.16 177 LEU A C 1
ATOM 1437 O O . LEU A 1 177 ? -14.510 -10.737 16.926 1.00 51.16 177 LEU A O 1
ATOM 1441 N N . ASN A 1 178 ? -14.993 -10.655 14.743 1.00 52.59 178 ASN A N 1
ATOM 1442 C CA . ASN A 1 178 ? -16.026 -11.698 14.846 1.00 52.59 178 ASN A CA 1
ATOM 1443 C C . ASN A 1 178 ? -15.434 -13.109 15.014 1.00 52.59 178 ASN A C 1
ATOM 1445 O O . ASN A 1 178 ? -16.159 -14.094 15.168 1.00 52.59 178 ASN A O 1
ATOM 1449 N N . MET A 1 179 ? -14.106 -13.216 15.013 1.00 55.25 179 MET A N 1
ATOM 1450 C CA . MET A 1 179 ? -13.377 -14.447 15.271 1.00 55.25 179 MET A CA 1
ATOM 1451 C C . MET A 1 179 ? -13.189 -14.607 16.781 1.00 55.25 179 MET A C 1
ATOM 1453 O O . MET A 1 179 ? -12.214 -14.138 17.362 1.00 55.25 179 MET A O 1
ATOM 1457 N N . LYS A 1 180 ? -14.174 -15.243 17.429 1.00 52.81 180 LYS A N 1
ATOM 1458 C CA . LYS A 1 180 ? -14.113 -15.639 18.846 1.00 52.81 180 LYS A CA 1
ATOM 1459 C C . LYS A 1 180 ? -12.764 -16.289 19.161 1.00 52.81 180 LYS A C 1
ATOM 1461 O O . LYS A 1 180 ? -12.493 -17.319 18.557 1.00 52.81 180 LYS A O 1
ATOM 1466 N N . GLU A 1 181 ? -12.000 -15.692 20.085 1.00 53.72 181 GLU A N 1
ATOM 1467 C CA . GLU A 1 181 ? -10.873 -16.180 20.926 1.00 53.72 181 GLU A CA 1
ATOM 1468 C C . GLU A 1 181 ? -10.102 -17.463 20.534 1.00 53.72 181 GLU A C 1
ATOM 1470 O O . GLU A 1 181 ? -9.519 -18.136 21.382 1.00 53.72 181 GLU A O 1
ATOM 1475 N N . LYS A 1 182 ? -10.038 -17.833 19.259 1.00 55.34 182 LYS A N 1
ATOM 1476 C CA . LYS A 1 182 ? -9.149 -18.882 18.781 1.00 55.34 182 LYS A CA 1
ATOM 1477 C C . LYS A 1 182 ? -7.806 -18.227 18.513 1.00 55.34 182 LYS A C 1
ATOM 1479 O O . LYS A 1 182 ? -7.715 -17.232 17.802 1.00 55.34 182 LYS A O 1
ATOM 1484 N N . SER A 1 183 ? -6.775 -18.782 19.140 1.00 58.00 183 SER A N 1
ATOM 1485 C CA . SER A 1 183 ? -5.390 -18.303 19.107 1.00 58.00 183 SER A CA 1
ATOM 1486 C C . SER A 1 183 ? -4.836 -18.117 17.693 1.00 58.00 183 SER A C 1
ATOM 1488 O O . SER A 1 183 ? -3.958 -17.280 17.509 1.00 58.00 183 SER A O 1
ATOM 1490 N N . SER A 1 184 ? -5.380 -18.850 16.718 1.00 65.12 184 SER A N 1
ATOM 1491 C CA . SER A 1 184 ? -5.183 -18.612 15.295 1.00 65.12 184 SER A CA 1
ATOM 1492 C C . SER A 1 184 ? -6.499 -18.804 14.543 1.00 65.12 184 SER A C 1
ATOM 1494 O O . SER A 1 184 ? -7.287 -19.707 14.848 1.00 65.12 184 SER A O 1
ATOM 1496 N N . THR A 1 185 ? -6.765 -17.934 13.570 1.00 73.75 185 THR A N 1
ATOM 1497 C CA . THR A 1 185 ? -7.921 -18.083 12.679 1.00 73.75 185 THR A CA 1
ATOM 1498 C C . THR A 1 185 ? -7.502 -17.813 11.243 1.00 73.75 185 THR A C 1
ATOM 1500 O O . THR A 1 185 ? -6.854 -16.803 10.972 1.00 73.75 185 THR A O 1
ATOM 1503 N N . GLN A 1 186 ? -7.896 -18.709 10.337 1.00 78.50 186 GLN A N 1
ATOM 1504 C CA . GLN A 1 186 ? -7.725 -18.542 8.898 1.00 78.50 186 GLN A CA 1
ATOM 1505 C C . GLN A 1 186 ? -9.069 -18.178 8.260 1.00 78.50 186 GLN A C 1
ATOM 1507 O O . GLN A 1 186 ? -10.099 -18.763 8.609 1.00 78.50 186 GLN A O 1
ATOM 1512 N N . LYS A 1 187 ? -9.078 -17.218 7.334 1.00 83.31 187 LYS A N 1
ATOM 1513 C CA . LYS A 1 187 ? -10.273 -16.865 6.561 1.00 83.31 187 LYS A CA 1
ATOM 1514 C C . LYS A 1 187 ? -9.920 -16.407 5.160 1.00 83.31 187 LYS A C 1
ATOM 1516 O O . LYS A 1 187 ? -9.041 -15.575 4.984 1.00 83.31 187 LYS A O 1
ATOM 1521 N N . VAL A 1 188 ? -10.701 -16.899 4.210 1.00 85.50 188 VAL A N 1
ATOM 1522 C CA . VAL A 1 188 ? -10.656 -16.500 2.806 1.00 85.50 188 VAL A CA 1
ATOM 1523 C C . VAL A 1 188 ? -11.747 -15.459 2.559 1.00 85.50 188 VAL A C 1
ATOM 1525 O O . VAL A 1 188 ? -12.895 -15.656 2.971 1.00 85.50 188 VAL A O 1
ATOM 1528 N N . VAL A 1 189 ? -11.408 -14.338 1.928 1.00 87.19 189 VAL A N 1
ATOM 1529 C CA . VAL A 1 189 ? -12.358 -13.296 1.501 1.00 87.19 189 VAL A CA 1
ATOM 1530 C C . VAL A 1 189 ? -12.054 -12.842 0.081 1.00 87.19 189 VAL A C 1
ATOM 1532 O O . VAL A 1 189 ? -10.915 -12.935 -0.362 1.00 87.19 189 VAL A O 1
ATOM 1535 N N . ILE A 1 190 ? -13.058 -12.313 -0.615 1.00 88.19 190 ILE A N 1
ATOM 1536 C CA . ILE A 1 190 ? -12.816 -11.533 -1.831 1.00 88.19 190 ILE A CA 1
ATOM 1537 C C . ILE A 1 190 ? -12.495 -10.102 -1.410 1.00 88.19 190 ILE A C 1
ATOM 1539 O O . ILE A 1 190 ? -13.241 -9.496 -0.638 1.00 88.19 190 ILE A O 1
ATOM 1543 N N . GLU A 1 191 ? -11.368 -9.589 -1.887 1.00 85.25 191 GLU A N 1
ATOM 1544 C CA . GLU A 1 191 ? -10.912 -8.237 -1.610 1.00 85.25 191 GLU A CA 1
ATOM 1545 C C . GLU A 1 191 ? -10.652 -7.492 -2.915 1.00 85.25 191 GLU A C 1
ATOM 1547 O O . GLU A 1 191 ? -9.771 -7.880 -3.682 1.00 85.25 191 GLU A O 1
ATOM 1552 N N . THR A 1 192 ? -11.373 -6.390 -3.103 1.00 85.31 192 THR A N 1
ATOM 1553 C CA . THR A 1 192 ? -11.126 -5.430 -4.176 1.00 85.31 192 THR A CA 1
ATOM 1554 C C . THR A 1 192 ? -9.908 -4.581 -3.831 1.00 85.31 192 THR A C 1
ATOM 1556 O O . THR A 1 192 ? -9.906 -3.892 -2.807 1.00 85.31 192 THR A O 1
ATOM 1559 N N . ASP A 1 193 ? -8.880 -4.608 -4.671 1.00 80.94 193 ASP A N 1
ATOM 1560 C CA . ASP A 1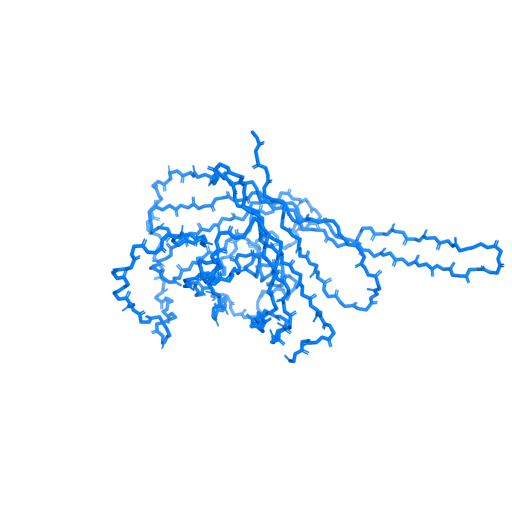 193 ? -7.759 -3.670 -4.612 1.00 80.94 193 ASP A CA 1
ATOM 1561 C C . ASP A 1 193 ? -7.309 -3.241 -6.018 1.00 80.94 193 ASP A C 1
ATOM 1563 O O . ASP A 1 193 ? -8.075 -3.285 -6.979 1.00 80.94 193 ASP A O 1
ATOM 1567 N N . TYR A 1 194 ? -6.066 -2.774 -6.156 1.00 78.06 194 TYR A N 1
ATOM 1568 C CA . TYR A 1 194 ? -5.536 -2.357 -7.451 1.00 78.06 194 TYR A CA 1
ATOM 1569 C C . TYR A 1 194 ? -5.320 -3.506 -8.459 1.00 78.06 194 TYR A C 1
ATOM 1571 O O . TYR A 1 194 ? -5.137 -3.213 -9.640 1.00 78.06 194 TYR A O 1
ATOM 1579 N N . PHE A 1 195 ? -5.336 -4.772 -8.022 1.00 80.38 195 PHE A N 1
ATOM 1580 C CA . PHE A 1 195 ? -5.303 -5.964 -8.878 1.00 80.38 195 PHE A CA 1
ATOM 1581 C C . PHE A 1 195 ? -6.696 -6.406 -9.356 1.00 80.38 195 PHE A C 1
ATOM 1583 O O . PHE A 1 195 ? -6.773 -7.329 -10.162 1.00 80.38 195 PHE A O 1
ATOM 1590 N N . GLY A 1 196 ? -7.769 -5.769 -8.878 1.00 85.69 196 GLY A N 1
ATOM 1591 C CA . GLY A 1 196 ? -9.147 -6.200 -9.111 1.00 85.69 196 GLY A CA 1
ATOM 1592 C C . GLY A 1 196 ? -9.723 -6.932 -7.902 1.00 85.69 196 GLY A C 1
ATOM 1593 O O . GLY A 1 196 ? -9.316 -6.689 -6.762 1.00 85.69 196 GLY A O 1
ATOM 1594 N N . ASP A 1 197 ? -10.688 -7.812 -8.150 1.00 89.25 197 ASP A N 1
ATOM 1595 C CA . ASP A 1 197 ? -11.328 -8.607 -7.102 1.00 89.25 197 ASP A CA 1
ATOM 1596 C C . ASP A 1 197 ? -10.574 -9.925 -6.925 1.00 89.25 197 ASP A C 1
ATOM 1598 O O . ASP A 1 197 ? -10.707 -10.836 -7.739 1.00 89.25 197 ASP A O 1
ATOM 1602 N N . CYS A 1 198 ? -9.778 -10.034 -5.859 1.00 88.62 198 CYS A N 1
ATOM 1603 C CA . CYS A 1 198 ? -8.903 -11.187 -5.634 1.00 88.62 198 CYS A CA 1
ATOM 1604 C C . CYS A 1 198 ? -9.305 -12.001 -4.401 1.00 88.62 198 CYS A C 1
ATOM 1606 O O . CYS A 1 198 ? -9.606 -11.449 -3.336 1.00 88.62 198 CYS A O 1
ATOM 1608 N N . GLU A 1 199 ? -9.206 -13.328 -4.508 1.00 90.38 199 GLU A N 1
ATOM 1609 C CA . GLU A 1 199 ? -9.258 -14.220 -3.348 1.00 90.38 199 GLU A CA 1
ATOM 1610 C C . GLU A 1 199 ? -8.055 -13.947 -2.428 1.00 90.38 199 GLU A C 1
ATOM 1612 O O . GLU A 1 199 ? -6.897 -13.964 -2.853 1.00 90.38 199 GLU A O 1
ATOM 1617 N N . THR A 1 200 ? -8.343 -13.635 -1.166 1.00 87.44 200 THR A N 1
ATOM 1618 C CA . THR A 1 200 ? -7.358 -13.213 -0.171 1.00 87.44 200 THR A CA 1
ATOM 1619 C C . THR A 1 200 ? -7.499 -14.038 1.103 1.00 87.44 200 THR A C 1
ATOM 1621 O O . THR A 1 200 ? -8.529 -14.000 1.779 1.00 87.44 200 THR A O 1
ATOM 1624 N N . ASP A 1 201 ? -6.425 -14.734 1.452 1.00 88.44 201 ASP A N 1
ATOM 1625 C CA . ASP A 1 201 ? -6.261 -15.508 2.671 1.00 88.44 201 ASP A CA 1
ATOM 1626 C C . ASP A 1 201 ? -5.691 -14.643 3.793 1.00 88.44 201 ASP A C 1
ATOM 1628 O O . ASP A 1 201 ? -4.627 -14.031 3.673 1.00 88.44 201 ASP A O 1
ATOM 1632 N N . TYR A 1 202 ? -6.391 -14.638 4.919 1.00 84.25 202 TYR A N 1
ATOM 1633 C CA . TYR A 1 202 ? -5.978 -13.994 6.154 1.00 84.25 202 TYR A CA 1
ATOM 1634 C C . TYR A 1 202 ? -5.659 -15.041 7.214 1.00 84.25 202 TYR A C 1
ATOM 1636 O O . TYR A 1 202 ? -6.495 -15.893 7.509 1.00 84.25 202 TYR A O 1
ATOM 1644 N N . GLU A 1 203 ? -4.485 -14.932 7.828 1.00 85.25 203 GLU A N 1
ATOM 1645 C CA . GLU A 1 203 ? -4.066 -15.684 9.011 1.00 85.25 203 GLU A CA 1
ATOM 1646 C C . GLU A 1 203 ? -3.808 -14.682 10.141 1.00 85.25 203 GLU A C 1
ATOM 1648 O O . GLU A 1 203 ? -3.012 -13.751 10.003 1.00 85.25 203 GLU A O 1
ATOM 1653 N N . ILE A 1 204 ? -4.548 -14.817 11.240 1.00 81.56 204 ILE A N 1
ATOM 1654 C CA . ILE A 1 204 ? -4.489 -13.885 12.369 1.00 81.56 204 ILE A CA 1
ATOM 1655 C C . ILE A 1 204 ? -4.007 -14.639 13.598 1.00 81.56 204 ILE A C 1
ATOM 1657 O O . ILE A 1 204 ? -4.712 -15.526 14.079 1.00 81.56 204 ILE A O 1
ATOM 1661 N N . ASP A 1 205 ? -2.867 -14.214 14.140 1.00 81.94 205 ASP A N 1
ATOM 1662 C CA . ASP A 1 205 ? -2.319 -14.718 15.396 1.00 81.94 205 ASP A CA 1
ATOM 1663 C C . ASP A 1 205 ? -2.424 -13.646 16.474 1.00 81.94 205 ASP A C 1
ATOM 1665 O O . ASP A 1 205 ? -1.886 -12.540 16.355 1.00 81.94 205 ASP A O 1
ATOM 1669 N N . ILE A 1 206 ? -3.108 -13.981 17.562 1.00 79.31 206 ILE A N 1
ATOM 1670 C CA . ILE A 1 206 ? -3.239 -13.100 18.721 1.00 79.31 206 ILE A CA 1
ATOM 1671 C C . ILE A 1 206 ? -2.325 -13.656 19.806 1.00 79.31 206 ILE A C 1
ATOM 1673 O O . ILE A 1 206 ? -2.477 -14.805 20.229 1.00 79.31 206 ILE A O 1
ATOM 1677 N N . ALA A 1 207 ? -1.367 -12.849 20.263 1.00 78.06 207 ALA A N 1
ATOM 1678 C CA . ALA A 1 207 ? -0.517 -13.230 21.382 1.00 78.06 207 ALA A CA 1
ATOM 1679 C C . ALA A 1 207 ? -1.381 -13.573 22.608 1.00 78.06 207 ALA A C 1
ATOM 1681 O O . ALA A 1 207 ? -2.441 -12.982 22.819 1.00 78.06 207 ALA A O 1
ATOM 1682 N N . LYS A 1 208 ? -0.942 -14.540 23.424 1.00 76.50 208 LYS A N 1
ATOM 1683 C CA . LYS A 1 208 ? -1.727 -15.053 24.567 1.00 76.50 208 LYS A CA 1
ATOM 1684 C C . LYS A 1 208 ? -2.125 -13.964 25.570 1.00 76.50 208 LYS A C 1
ATOM 1686 O O . LYS A 1 208 ? -3.149 -14.083 26.229 1.00 76.50 208 LYS A O 1
ATOM 1691 N N . ASP A 1 209 ? -1.312 -12.921 25.677 1.00 78.31 209 ASP A N 1
ATOM 1692 C CA . ASP A 1 209 ? -1.509 -11.746 26.528 1.00 78.31 209 ASP A CA 1
ATOM 1693 C C . ASP A 1 209 ? -2.306 -10.618 25.840 1.00 78.31 209 ASP A C 1
ATOM 1695 O O . ASP A 1 209 ? -2.486 -9.552 26.419 1.00 78.31 209 ASP A O 1
ATOM 1699 N N . GLN A 1 210 ? -2.762 -10.832 24.601 1.00 70.69 210 GLN A N 1
ATOM 1700 C CA . GLN A 1 210 ? -3.438 -9.857 23.740 1.00 70.69 210 GLN A CA 1
ATOM 1701 C C . GLN A 1 210 ? -2.631 -8.574 23.466 1.00 70.69 210 GLN A C 1
ATOM 1703 O O . GLN A 1 210 ? -3.182 -7.616 22.924 1.00 70.69 210 GLN A O 1
ATOM 1708 N N . SER A 1 211 ? -1.332 -8.542 23.789 1.00 75.19 211 SER A N 1
ATOM 1709 C CA . SER A 1 211 ? -0.493 -7.347 23.613 1.00 75.19 211 SER A CA 1
ATOM 1710 C C . SER A 1 211 ? -0.110 -7.110 22.154 1.00 75.19 211 SER A C 1
ATOM 1712 O O . SER A 1 211 ? 0.199 -5.987 21.752 1.00 75.19 211 SER A O 1
ATOM 1714 N N . LYS A 1 212 ? -0.142 -8.176 21.348 1.00 76.00 212 LYS A N 1
ATOM 1715 C CA . LYS A 1 212 ? 0.260 -8.167 19.948 1.00 76.00 212 LYS A CA 1
ATOM 1716 C C . LYS A 1 212 ? -0.713 -8.967 19.096 1.00 76.00 212 LYS A C 1
ATOM 1718 O O . LYS A 1 212 ? -1.095 -10.084 19.439 1.00 76.00 212 LYS A O 1
ATOM 1723 N N . ILE A 1 213 ? -1.055 -8.394 17.950 1.00 76.81 213 ILE A N 1
ATOM 1724 C CA . ILE A 1 213 ? -1.806 -9.053 16.886 1.00 76.81 213 ILE A CA 1
ATOM 1725 C C . ILE A 1 213 ? -0.877 -9.112 15.675 1.00 76.81 213 ILE A C 1
ATOM 1727 O O . ILE A 1 213 ? -0.316 -8.092 15.274 1.00 76.81 213 ILE A O 1
ATOM 1731 N N . SER A 1 214 ? -0.685 -10.306 15.130 1.00 81.44 214 SER A N 1
ATOM 1732 C CA . SER A 1 214 ? -0.035 -10.524 13.844 1.00 81.44 214 SER A CA 1
ATOM 1733 C C . SER A 1 214 ? -1.115 -10.845 12.826 1.00 81.44 214 SER A C 1
ATOM 1735 O O . SER A 1 214 ? -1.963 -11.698 13.076 1.00 81.44 214 SER A O 1
ATOM 1737 N N . VAL A 1 215 ? -1.105 -10.146 11.697 1.00 81.06 215 VAL A N 1
ATOM 1738 C CA . VAL A 1 215 ? -2.009 -10.418 10.581 1.00 81.06 215 VAL A CA 1
ATOM 1739 C C . VAL A 1 215 ? -1.141 -10.711 9.374 1.00 81.06 215 VAL A C 1
ATOM 1741 O O . VAL A 1 215 ? -0.361 -9.860 8.946 1.00 81.06 215 VAL A O 1
ATOM 1744 N N . ARG A 1 216 ? -1.273 -11.916 8.833 1.00 84.94 216 ARG A N 1
ATOM 1745 C CA . ARG A 1 216 ? -0.700 -12.304 7.554 1.00 84.94 216 ARG A CA 1
ATOM 1746 C C . ARG A 1 216 ? -1.810 -12.302 6.513 1.00 84.94 216 ARG A C 1
ATOM 1748 O O . ARG A 1 216 ? -2.884 -12.850 6.734 1.00 84.94 216 ARG A O 1
ATOM 1755 N N . LYS A 1 217 ? -1.523 -11.663 5.386 1.00 85.81 217 LYS A N 1
ATOM 1756 C CA . LYS A 1 217 ? -2.400 -11.537 4.225 1.00 85.81 217 LYS A CA 1
ATOM 1757 C C . LYS A 1 217 ? -1.690 -12.169 3.034 1.00 85.81 217 LYS A C 1
ATOM 1759 O O . LYS A 1 217 ? -0.513 -11.891 2.815 1.00 85.81 217 LYS A O 1
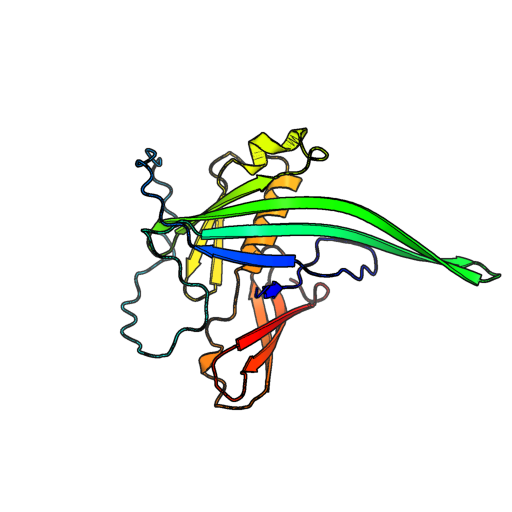ATOM 1764 N N . GLN A 1 218 ? -2.386 -13.011 2.288 1.00 89.50 218 GLN A N 1
ATOM 1765 C CA . GLN A 1 218 ? -1.880 -13.660 1.085 1.00 89.50 218 GLN A CA 1
ATOM 1766 C C . GLN A 1 218 ? -2.955 -13.583 0.003 1.00 89.50 218 GLN A C 1
ATOM 1768 O O . GLN A 1 218 ? -4.104 -13.911 0.261 1.00 89.50 218 GLN A O 1
ATOM 1773 N N . LYS A 1 219 ? -2.599 -13.125 -1.198 1.00 87.50 219 LYS A N 1
ATOM 1774 C CA . LYS A 1 219 ? -3.525 -13.032 -2.334 1.00 87.50 219 LYS A CA 1
ATOM 1775 C C . LYS A 1 219 ? -3.195 -14.083 -3.376 1.00 87.50 219 LYS A C 1
ATOM 1777 O O . LYS A 1 219 ? -2.023 -14.257 -3.710 1.00 87.50 219 LYS A O 1
ATOM 1782 N N . ASP A 1 220 ? -4.220 -14.733 -3.911 1.00 88.12 220 ASP A N 1
ATOM 1783 C CA . ASP A 1 220 ? -4.075 -15.577 -5.092 1.00 88.12 220 ASP A CA 1
ATOM 1784 C C . A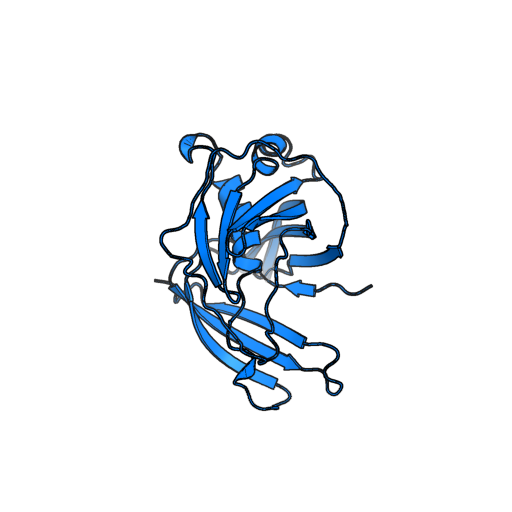SP A 1 220 ? -4.283 -14.728 -6.350 1.00 88.12 220 ASP A C 1
ATOM 1786 O O . ASP A 1 220 ? -5.407 -14.476 -6.785 1.00 88.12 220 ASP A O 1
ATOM 1790 N N . LEU A 1 221 ? -3.170 -14.270 -6.929 1.00 86.50 221 LEU A N 1
ATOM 1791 C CA . LEU A 1 221 ? -3.188 -13.414 -8.116 1.00 86.50 221 LEU A CA 1
ATOM 1792 C C . LEU A 1 221 ? -3.719 -14.126 -9.371 1.00 86.50 221 LEU A C 1
ATOM 1794 O O . LEU A 1 221 ? -4.085 -13.460 -10.334 1.00 86.50 221 LEU A O 1
ATOM 1798 N N . LEU A 1 222 ? -3.782 -15.464 -9.376 1.00 88.88 222 LEU A N 1
ATOM 1799 C CA . LEU A 1 222 ? -4.366 -16.233 -10.481 1.00 88.88 222 LEU A CA 1
ATOM 1800 C C . LEU A 1 222 ? -5.898 -16.257 -10.423 1.00 88.88 222 LEU A C 1
ATOM 1802 O O . LEU A 1 222 ? -6.540 -16.626 -11.405 1.00 88.88 222 LEU A O 1
ATOM 1806 N N . LYS A 1 223 ? -6.477 -15.869 -9.282 1.00 88.00 223 LYS A N 1
ATOM 1807 C CA . LYS A 1 223 ? -7.922 -15.813 -9.035 1.00 88.00 223 LYS A CA 1
ATOM 1808 C C . LYS A 1 223 ? -8.468 -14.383 -8.974 1.00 88.00 223 LYS A C 1
ATOM 1810 O O . LYS A 1 223 ? -9.557 -14.181 -8.444 1.00 88.00 223 LYS A O 1
ATOM 1815 N N . CYS A 1 224 ? -7.723 -13.400 -9.474 1.00 86.44 224 CYS A N 1
ATOM 1816 C CA . CYS A 1 224 ? -8.220 -12.033 -9.602 1.00 86.44 224 CYS A CA 1
ATOM 1817 C C . CYS A 1 224 ? -9.109 -11.897 -10.848 1.00 86.44 224 CYS A C 1
ATOM 1819 O O . CYS A 1 224 ? -8.753 -12.416 -11.910 1.00 86.44 224 CYS A O 1
ATOM 1821 N N . MET A 1 225 ? -10.250 -11.215 -10.709 1.00 86.12 225 MET A N 1
ATOM 1822 C CA . MET A 1 225 ? -11.159 -10.858 -11.812 1.00 86.12 225 MET A CA 1
ATOM 1823 C C . MET A 1 225 ? -10.997 -9.403 -12.243 1.00 86.12 225 MET A C 1
ATOM 1825 O O . MET A 1 225 ? -10.781 -8.547 -11.352 1.00 86.12 225 MET A O 1
#

Organism: Sarcoptes scabiei (NCBI:txid52283)

Radius of gyration: 19.17 Å; chains: 1; bounding box: 46×56×46 Å

pL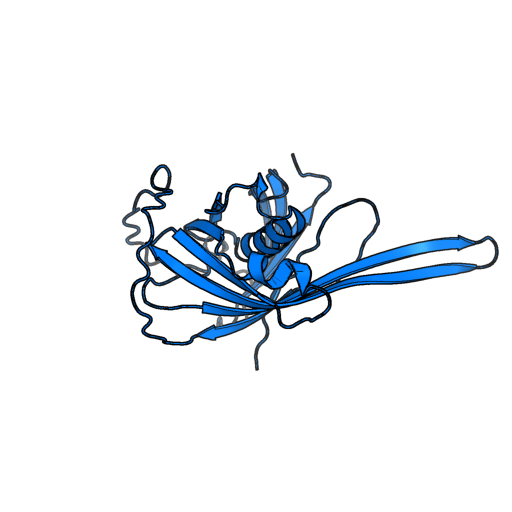DDT: mean 71.73, std 21.21, range [22.64, 96.19]

Foldseek 3Di:
DDWFWADDADDDDDPDDDGTKTWDKDWDQDDDDDDPPPDPPPPPPDDPDPCPDPQPWDADFDDQRTKIKTWTKDWHKDWDFDDDPVDTDIDIDTDDIWTFIWIWHAPDRFKIKIATQTPDPVCVVCRVVRRQIKMFGHDLLATDDIGHPPPPVVHDPVSVVVVQRVVVSRRDDNPPRVPPPDQKDKDWDFHQGPLATWTKIWIWGQPPVNPDIRIHIDTDSVRHD

Secondary structure (DSSP, 8-state):
---EEE-----SSS------EEEEEEEE--------------TTT---------S---SPPP-TT-EEEEEEEEEEEEEEEEE-SS-EEEEEEEEEEEEEEEEEEEEETTEEEEEEEE--STTGGGHHHHHS-EEEEEETTEEEEEE-SS-GGGS-HHHHHHHHHHHHHH---TTGGGS-S-SEEEEEEEEEETTEEEEEEEEEEE-TTSS-EEEEEEE-GGG--

Sequence (225 aa):
MFGLKVLFVLFPLALVSSEGLIFNHHKINQNQPEARTERFILSKRCQNGDSNDDARER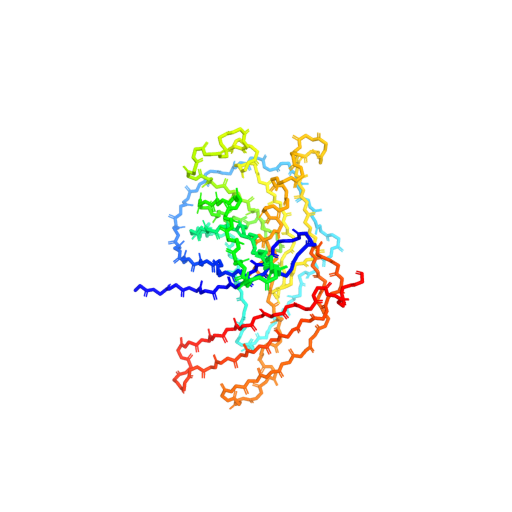YIRFSSNHTYVYDVQISNEVSAILNRTDSPRRIDETLITINGQAKLSPLNPCEVSLRLEPIDEEIKLYQRQFREPIVFAYKDGIITEIYSPITEHQVEPFVINVKKSIISALQTMPNILNMKEKSSTQKVVIETDYFGDCETDYEIDIAKDQSKISVRKQKDLLKCM